Protein AF-A0A2G9UZM4-F1 (afdb_monomer_lite)

pLDDT: mean 72.11, std 15.71, range [46.78, 96.19]

Structure (mmCIF, N/CA/C/O backbone):
data_AF-A0A2G9UZM4-F1
#
_entry.id   AF-A0A2G9UZM4-F1
#
loop_
_atom_site.group_PDB
_atom_site.id
_atom_site.type_symbol
_atom_site.label_atom_id
_atom_site.label_alt_id
_atom_site.label_comp_id
_atom_site.label_asym_id
_atom_site.label_entity_id
_atom_site.label_seq_id
_atom_site.pdbx_PDB_ins_code
_atom_site.Cartn_x
_atom_site.Cartn_y
_atom_site.Cartn_z
_atom_site.occupancy
_atom_site.B_iso_or_equiv
_atom_site.auth_seq_id
_atom_site.auth_comp_id
_atom_site.auth_asym_id
_atom_site.auth_atom_id
_atom_site.pdbx_PDB_model_num
ATOM 1 N N . MET A 1 1 ? -5.717 -32.742 33.418 1.00 57.88 1 MET A N 1
ATOM 2 C CA . MET A 1 1 ? -6.929 -32.421 32.630 1.00 57.88 1 MET A CA 1
ATOM 3 C C . MET A 1 1 ? -7.625 -31.149 33.112 1.00 57.88 1 MET A C 1
ATOM 5 O O . MET A 1 1 ? -8.186 -30.464 32.269 1.00 57.88 1 MET A O 1
ATOM 9 N N . GLU A 1 2 ? -7.544 -30.773 34.396 1.00 60.88 2 GLU A N 1
ATOM 10 C CA . GLU A 1 2 ? -8.162 -29.527 34.894 1.00 60.88 2 GLU A CA 1
ATOM 11 C C . GLU A 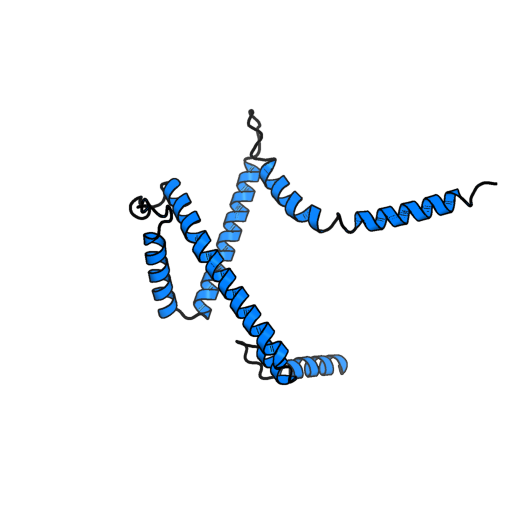1 2 ? -7.525 -28.246 34.324 1.00 60.88 2 GLU A C 1
ATOM 13 O O . GLU A 1 2 ? -8.245 -27.397 33.813 1.00 60.88 2 GLU A O 1
ATOM 18 N N . LEU A 1 3 ? -6.189 -28.151 34.249 1.00 63.91 3 LEU A N 1
ATOM 19 C CA . LEU A 1 3 ? -5.519 -26.948 33.715 1.00 63.91 3 LEU A CA 1
ATOM 20 C C . LEU A 1 3 ? -5.847 -26.657 32.238 1.00 63.91 3 LEU A C 1
ATOM 22 O O . LEU A 1 3 ? -5.938 -25.504 31.831 1.00 63.91 3 LEU A O 1
ATOM 26 N N . THR A 1 4 ? -6.027 -27.700 31.421 1.00 71.62 4 THR A N 1
ATOM 27 C CA . THR A 1 4 ? -6.422 -27.565 30.008 1.00 71.62 4 THR A CA 1
ATOM 28 C C . THR A 1 4 ? -7.884 -27.149 29.852 1.00 71.62 4 THR A C 1
ATOM 30 O O . THR A 1 4 ? -8.211 -26.464 28.887 1.00 71.62 4 THR A O 1
ATOM 33 N N . MET A 1 5 ? -8.756 -27.530 30.793 1.00 73.12 5 MET A N 1
ATOM 34 C CA . MET A 1 5 ? -10.158 -27.104 30.803 1.00 73.12 5 MET A CA 1
ATOM 35 C C . MET A 1 5 ? -10.300 -25.657 31.292 1.00 73.12 5 MET A C 1
ATOM 37 O O . MET A 1 5 ? -11.063 -24.914 30.684 1.00 73.12 5 MET A O 1
ATOM 41 N N . ASP A 1 6 ? -9.517 -25.223 32.287 1.00 77.75 6 ASP A N 1
ATOM 42 C CA . ASP A 1 6 ? -9.490 -23.825 32.755 1.00 77.75 6 ASP A CA 1
ATOM 43 C C . ASP A 1 6 ? -8.988 -22.862 31.675 1.00 77.75 6 ASP A C 1
ATOM 45 O O . ASP A 1 6 ? -9.601 -21.830 31.408 1.00 77.75 6 ASP A O 1
ATOM 49 N N . LEU A 1 7 ? -7.902 -23.221 30.983 1.00 76.69 7 LEU A N 1
ATOM 50 C CA . LEU A 1 7 ? -7.373 -22.413 29.881 1.00 76.69 7 LEU A CA 1
ATOM 51 C C . LEU A 1 7 ? -8.368 -22.347 28.713 1.00 76.69 7 LEU A C 1
ATOM 53 O O . LEU A 1 7 ? -8.548 -21.284 28.120 1.00 76.69 7 LEU A O 1
ATOM 57 N N . ALA A 1 8 ? -9.071 -23.448 28.421 1.00 74.88 8 ALA A N 1
ATOM 58 C CA . ALA A 1 8 ? -10.145 -23.466 27.432 1.00 74.88 8 ALA A CA 1
ATOM 59 C C . ALA A 1 8 ? -11.348 -22.608 27.860 1.00 74.88 8 ALA A C 1
ATOM 61 O O . ALA A 1 8 ? -11.903 -21.907 27.018 1.00 74.88 8 ALA A O 1
ATOM 62 N N . LEU A 1 9 ? -11.719 -22.596 29.145 1.00 71.81 9 LEU A N 1
ATOM 63 C CA . LEU A 1 9 ? -12.789 -21.757 29.699 1.00 71.81 9 LEU A CA 1
ATOM 64 C C . LEU A 1 9 ? -12.427 -20.270 29.683 1.00 71.81 9 LEU A C 1
ATOM 66 O O . LEU A 1 9 ? -13.272 -19.451 29.339 1.00 71.81 9 LEU A O 1
ATOM 70 N N . ILE A 1 10 ? -11.174 -19.911 29.973 1.00 73.38 10 ILE A N 1
ATOM 71 C CA . ILE A 1 10 ? -10.676 -18.530 29.877 1.00 73.38 10 ILE A CA 1
ATOM 72 C C . ILE A 1 10 ? -10.647 -18.073 28.414 1.00 73.38 10 ILE A C 1
ATOM 74 O O . ILE A 1 10 ? -11.134 -16.987 28.102 1.00 73.38 10 ILE A O 1
ATOM 78 N N . ILE A 1 11 ? -10.147 -18.910 27.498 1.00 69.06 11 ILE A N 1
ATOM 79 C CA . ILE A 1 11 ? -10.155 -18.620 26.055 1.00 69.06 11 ILE A CA 1
ATOM 80 C C . ILE A 1 11 ? -11.593 -18.490 25.540 1.00 69.06 11 ILE A C 1
ATOM 82 O O . ILE A 1 11 ? -11.876 -17.595 24.744 1.00 69.06 11 ILE A O 1
ATOM 86 N N . GLN A 1 12 ? -12.516 -19.334 26.008 1.00 66.31 12 GLN A N 1
ATOM 87 C CA . GLN A 1 12 ? -13.917 -19.266 25.606 1.00 66.31 12 GLN A CA 1
ATOM 88 C C . GLN A 1 12 ? -14.658 -18.089 26.249 1.00 66.31 12 GLN A C 1
ATOM 90 O O . GLN A 1 12 ? -15.506 -17.491 25.600 1.00 66.31 12 GLN A O 1
ATOM 95 N N . SER A 1 13 ? -14.299 -17.700 27.473 1.00 63.41 13 SER A N 1
ATOM 96 C CA . SER A 1 13 ? -14.817 -16.510 28.157 1.00 63.41 13 SER A CA 1
ATOM 97 C C . SER A 1 13 ? -14.380 -15.225 27.445 1.00 63.41 13 SER A C 1
ATOM 99 O O . SER A 1 13 ? -15.207 -14.356 27.184 1.00 63.41 13 SER A O 1
ATOM 101 N N . MET A 1 14 ? -13.119 -15.152 26.999 1.00 61.19 14 MET A N 1
ATOM 102 C CA . MET A 1 14 ? -12.617 -14.063 26.148 1.00 61.19 14 MET A CA 1
ATOM 103 C C . MET A 1 14 ? -13.281 -14.051 24.762 1.00 61.19 14 MET A C 1
ATOM 105 O O . MET A 1 14 ? -13.536 -12.983 24.213 1.00 61.19 14 MET A O 1
ATOM 109 N N . ARG A 1 15 ? -13.604 -15.228 24.203 1.00 61.91 15 ARG A N 1
ATOM 110 C CA . ARG A 1 15 ? -14.338 -15.368 22.932 1.00 61.91 15 ARG A CA 1
ATOM 111 C C . ARG A 1 15 ? -15.829 -15.024 23.056 1.00 61.91 15 ARG A C 1
ATOM 113 O O . ARG A 1 15 ? -16.453 -14.678 22.061 1.00 61.91 15 ARG A O 1
ATOM 120 N N . ASN A 1 16 ? -16.403 -15.116 24.256 1.00 48.53 16 ASN A N 1
ATOM 121 C CA . ASN A 1 16 ? -17.823 -14.863 24.519 1.00 48.53 16 ASN A CA 1
ATOM 122 C C . ASN A 1 16 ? -18.145 -13.379 24.771 1.00 48.53 16 ASN A C 1
ATOM 124 O O . ASN A 1 16 ? -19.277 -13.019 25.093 1.00 48.53 16 ASN A O 1
ATOM 128 N N . ILE A 1 17 ? -17.162 -12.492 24.615 1.00 59.19 17 ILE A N 1
ATOM 129 C CA . ILE A 1 17 ? -17.418 -11.059 24.540 1.00 59.19 17 ILE A CA 1
ATOM 130 C C . ILE A 1 17 ? -17.851 -10.795 23.094 1.00 59.19 17 ILE A C 1
ATOM 132 O O . ILE A 1 17 ? -17.065 -10.987 22.168 1.00 59.19 17 ILE A O 1
ATOM 136 N N . LYS A 1 18 ? -19.114 -10.401 22.884 1.00 56.91 18 LYS A N 1
ATOM 137 C CA . LYS A 1 18 ? -19.625 -9.928 21.585 1.00 56.91 18 LYS A CA 1
ATOM 138 C C . LYS A 1 18 ? -18.936 -8.611 21.225 1.00 56.91 18 LYS A C 1
ATOM 140 O O . LYS A 1 18 ? -19.508 -7.539 21.382 1.00 56.91 18 LYS A O 1
ATOM 145 N N . ILE A 1 19 ? -17.681 -8.698 20.818 1.00 61.25 19 ILE A N 1
ATOM 146 C CA . ILE A 1 19 ? -16.900 -7.571 20.342 1.00 61.25 19 ILE A CA 1
ATOM 147 C C . ILE A 1 19 ? -17.172 -7.464 18.848 1.00 61.25 19 ILE A C 1
ATOM 149 O O . ILE A 1 19 ? -16.964 -8.434 18.117 1.00 61.25 19 ILE A O 1
ATOM 153 N N . ASN A 1 20 ? -17.671 -6.313 18.400 1.00 65.25 20 ASN A N 1
ATOM 154 C CA . ASN A 1 20 ? -17.842 -6.067 16.979 1.00 65.25 20 ASN A CA 1
ATOM 155 C C . ASN A 1 20 ? -16.457 -6.144 16.302 1.00 65.25 20 ASN A C 1
ATOM 157 O O . ASN A 1 20 ? -15.562 -5.389 16.703 1.00 65.25 20 ASN A O 1
ATOM 161 N N . PRO A 1 21 ? -16.232 -7.045 15.325 1.00 66.31 21 PRO A N 1
ATOM 162 C CA . PRO A 1 21 ? -14.924 -7.196 14.685 1.00 66.31 21 PRO A CA 1
ATOM 163 C C . PRO A 1 21 ? -14.442 -5.901 14.021 1.00 66.31 21 PRO A C 1
ATOM 165 O O . PRO A 1 21 ? -13.239 -5.645 14.000 1.00 66.31 21 PRO A O 1
ATOM 168 N N . ASP A 1 22 ? -15.366 -5.047 13.576 1.00 67.12 22 ASP A N 1
ATOM 169 C CA . ASP A 1 22 ? -15.048 -3.789 12.895 1.00 67.12 22 ASP A CA 1
ATOM 170 C C . ASP A 1 22 ? -14.512 -2.705 13.846 1.00 67.12 22 ASP A C 1
ATOM 172 O O . ASP A 1 22 ? -13.789 -1.800 13.430 1.00 67.12 22 ASP A O 1
ATOM 176 N N . ALA A 1 23 ? -14.835 -2.790 15.141 1.00 70.12 23 ALA A N 1
ATOM 177 C CA . ALA A 1 23 ? -14.487 -1.783 16.145 1.00 70.12 23 ALA A CA 1
ATOM 178 C C . ALA A 1 23 ? -13.961 -2.408 17.444 1.00 70.12 23 ALA A C 1
ATOM 180 O O . ALA A 1 23 ? -14.205 -1.902 18.541 1.00 70.12 23 ALA A O 1
ATOM 181 N N . ALA A 1 24 ? -13.195 -3.496 17.324 1.00 70.19 24 ALA A N 1
ATOM 182 C CA . ALA A 1 24 ? -12.895 -4.359 18.459 1.00 70.19 24 ALA A CA 1
ATOM 183 C C . ALA A 1 24 ? -12.183 -3.662 19.626 1.00 70.19 24 ALA A C 1
ATOM 185 O O . ALA A 1 24 ? -12.464 -3.939 20.791 1.00 70.19 24 ALA A O 1
ATOM 186 N N . PHE A 1 25 ? -11.296 -2.712 19.326 1.00 71.44 25 PHE A N 1
ATOM 187 C CA . PHE A 1 25 ? -10.618 -1.922 20.351 1.00 71.44 25 PHE A CA 1
ATOM 188 C C . PHE A 1 25 ? -11.551 -0.901 21.006 1.00 71.44 25 PHE A C 1
ATOM 190 O O . PHE A 1 25 ? -11.553 -0.779 22.227 1.00 71.44 25 PHE A O 1
ATOM 197 N N . ALA A 1 26 ? -12.363 -0.189 20.223 1.00 73.31 26 ALA A N 1
ATOM 198 C CA . ALA A 1 26 ? -13.273 0.826 20.749 1.00 73.31 26 ALA A CA 1
ATOM 199 C C . ALA A 1 26 ? -14.346 0.205 21.660 1.00 73.31 26 ALA A C 1
ATOM 201 O O . ALA A 1 26 ? -14.577 0.722 22.753 1.00 73.31 26 ALA A O 1
ATOM 202 N N . ASP A 1 27 ? -14.921 -0.930 21.255 1.00 72.31 27 ASP A N 1
ATOM 203 C CA . ASP A 1 27 ? -15.933 -1.660 22.028 1.00 72.31 27 ASP A CA 1
ATOM 204 C C . ASP A 1 27 ? -15.343 -2.329 23.278 1.00 72.31 27 ASP A C 1
ATOM 206 O O . ASP A 1 27 ? -15.968 -2.330 24.340 1.00 72.31 27 ASP A O 1
ATOM 210 N N . ALA A 1 28 ? -14.106 -2.837 23.204 1.00 71.81 28 ALA A N 1
ATOM 211 C CA . ALA A 1 28 ? -13.420 -3.411 24.363 1.00 71.81 28 ALA A CA 1
ATOM 212 C C . ALA A 1 28 ? -13.137 -2.375 25.467 1.00 71.81 28 ALA A C 1
ATOM 214 O O . ALA A 1 28 ? -13.175 -2.709 26.654 1.00 71.81 28 ALA A O 1
ATOM 215 N N . PHE A 1 29 ? -12.863 -1.117 25.101 1.00 69.69 29 PHE A N 1
ATOM 216 C CA . PHE A 1 29 ? -12.681 -0.029 26.070 1.00 69.69 29 PHE A CA 1
ATOM 217 C C . PHE A 1 29 ? -14.010 0.549 26.574 1.00 69.69 29 PHE A C 1
ATOM 219 O O . PHE A 1 29 ? -14.076 0.991 27.725 1.00 69.69 29 PHE A O 1
ATOM 226 N N . ASP A 1 30 ? -15.072 0.481 25.768 1.00 70.06 30 ASP A N 1
ATOM 227 C CA . ASP A 1 30 ? -16.432 0.847 26.181 1.00 70.06 30 ASP A CA 1
ATOM 228 C C . ASP A 1 30 ? -16.969 -0.118 27.249 1.00 70.06 30 ASP A C 1
ATOM 230 O O . ASP A 1 30 ? -17.503 0.310 28.271 1.00 70.06 30 ASP A O 1
ATOM 234 N N . ALA A 1 31 ? -16.697 -1.421 27.101 1.00 66.75 31 ALA A N 1
ATOM 235 C CA . ALA A 1 31 ? -17.056 -2.448 28.084 1.00 66.75 31 ALA A CA 1
ATOM 236 C C . ALA A 1 31 ? -16.405 -2.244 29.470 1.00 66.75 31 ALA A C 1
ATOM 238 O O . ALA A 1 31 ? -16.889 -2.781 30.467 1.00 66.75 31 ALA A O 1
ATOM 239 N N . LYS A 1 32 ? -15.320 -1.461 29.555 1.00 68.50 32 LYS A N 1
ATOM 240 C CA . LYS A 1 32 ? -14.662 -1.070 30.814 1.00 68.50 32 LYS A CA 1
ATOM 241 C C . LYS A 1 32 ? -15.017 0.345 31.295 1.00 68.50 32 LYS A C 1
ATOM 243 O O . LYS A 1 32 ? -14.432 0.803 32.273 1.00 68.50 32 LYS A O 1
ATOM 248 N N . GLY A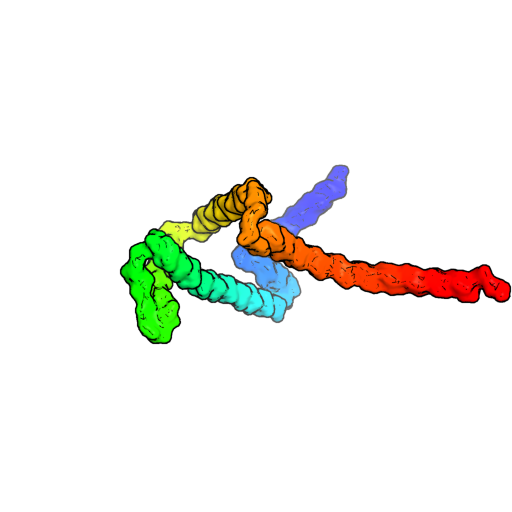 1 33 ? -15.948 1.040 30.633 1.00 69.25 33 GLY A N 1
ATOM 249 C CA . GLY A 1 33 ? -16.404 2.383 31.015 1.00 69.25 33 GLY A CA 1
ATOM 250 C C . GLY A 1 33 ? -15.399 3.508 30.737 1.00 69.25 33 GLY A C 1
ATOM 251 O O . GLY A 1 33 ? -15.539 4.608 31.269 1.00 69.25 33 GLY A O 1
ATOM 252 N N . ALA A 1 34 ? -14.372 3.265 29.915 1.00 73.44 34 ALA A N 1
ATOM 253 C CA . ALA A 1 34 ? -13.318 4.234 29.617 1.00 73.44 34 ALA A CA 1
ATOM 254 C C . ALA A 1 34 ? -13.636 5.045 28.346 1.00 73.44 34 ALA A C 1
ATOM 256 O O . ALA A 1 34 ? -12.953 4.938 27.325 1.00 73.44 34 ALA A O 1
ATOM 257 N N . THR A 1 35 ? -14.662 5.899 28.406 1.00 74.81 35 THR A N 1
ATOM 258 C CA . THR A 1 35 ? -15.144 6.684 27.251 1.00 74.81 35 THR A CA 1
ATOM 259 C C . THR A 1 35 ? -14.069 7.611 26.664 1.00 74.81 35 THR A C 1
ATOM 261 O O . THR A 1 35 ? -13.997 7.792 25.451 1.00 74.81 35 THR A O 1
ATOM 264 N N . VAL A 1 36 ? -13.177 8.158 27.499 1.00 82.88 36 VAL A N 1
ATOM 265 C CA . VAL A 1 36 ? -12.062 9.017 27.046 1.00 82.88 36 VAL A CA 1
ATOM 266 C C . VAL A 1 36 ? -11.069 8.237 26.178 1.00 82.88 36 VAL A C 1
ATOM 268 O O . VAL A 1 36 ? -10.623 8.736 25.146 1.00 82.88 36 VAL A O 1
ATOM 271 N N . ALA A 1 37 ? -10.756 6.994 26.556 1.00 80.31 37 ALA A N 1
ATOM 272 C CA . ALA A 1 37 ? -9.839 6.145 25.799 1.00 80.31 37 ALA A CA 1
ATOM 273 C C . ALA A 1 37 ? -10.420 5.781 24.424 1.00 80.31 37 ALA A C 1
ATOM 275 O O . ALA A 1 37 ? -9.696 5.824 23.430 1.00 80.31 37 ALA A O 1
ATOM 276 N N . LYS A 1 38 ? -11.733 5.516 24.352 1.00 81.44 38 LYS A N 1
ATOM 277 C CA . LYS A 1 38 ? -12.452 5.278 23.092 1.00 81.44 38 LYS A CA 1
ATOM 278 C C . LYS A 1 38 ? -12.239 6.427 22.102 1.00 81.44 38 LYS A C 1
ATOM 280 O O . LYS A 1 38 ? -11.765 6.175 20.999 1.00 81.44 38 LYS A O 1
ATOM 285 N N . TYR A 1 39 ? -12.494 7.674 22.513 1.00 84.88 39 TYR A N 1
ATOM 286 C CA . TYR A 1 39 ? -12.334 8.847 21.641 1.00 84.88 39 TYR A CA 1
ATOM 287 C C . TYR A 1 39 ? -10.899 9.030 21.135 1.00 84.88 39 TYR A C 1
ATOM 289 O O . TYR A 1 39 ? -10.692 9.276 19.946 1.00 84.88 39 TYR A O 1
ATOM 297 N N . ILE A 1 40 ? -9.902 8.880 22.012 1.00 89.19 40 ILE A N 1
ATOM 298 C CA . ILE A 1 40 ? -8.489 9.027 21.635 1.00 89.19 40 ILE A CA 1
ATOM 299 C C . ILE A 1 40 ? -8.098 7.977 20.584 1.00 89.19 40 ILE A C 1
ATOM 301 O O . ILE A 1 40 ? -7.459 8.308 19.586 1.00 89.19 40 ILE A O 1
ATOM 305 N N . ILE A 1 41 ? -8.516 6.722 20.773 1.00 88.12 41 ILE A N 1
ATOM 306 C CA . ILE A 1 41 ? -8.181 5.615 19.870 1.00 88.12 41 ILE A CA 1
ATOM 307 C C . ILE A 1 41 ? -8.903 5.761 18.529 1.00 88.12 41 ILE A C 1
ATOM 309 O O . ILE A 1 41 ? -8.276 5.572 17.490 1.00 88.12 41 ILE A O 1
ATOM 313 N N . THR A 1 42 ? -10.184 6.143 18.520 1.00 87.62 42 THR A N 1
ATOM 314 C CA . THR A 1 42 ? -10.930 6.343 17.268 1.00 87.62 42 THR A CA 1
ATOM 315 C C . THR A 1 42 ? -10.369 7.500 16.446 1.00 87.62 42 THR A C 1
ATOM 317 O O . THR A 1 42 ? -10.218 7.371 15.233 1.00 87.62 42 THR A O 1
ATOM 320 N N . VAL A 1 43 ? -9.996 8.614 17.091 1.00 91.31 43 VAL A N 1
ATOM 321 C CA . VAL A 1 43 ? -9.374 9.758 16.403 1.00 91.31 43 VAL A CA 1
ATOM 322 C C . VAL A 1 43 ? -7.983 9.384 15.887 1.00 91.31 43 VAL A C 1
ATOM 324 O O . VAL A 1 43 ? -7.645 9.710 14.750 1.00 91.31 43 VAL A O 1
ATOM 327 N N . GLY A 1 44 ? -7.198 8.646 16.678 1.00 91.62 44 GLY A N 1
ATOM 328 C CA . GLY A 1 44 ? -5.890 8.141 16.259 1.00 91.62 44 GLY A CA 1
ATOM 329 C C . GLY A 1 44 ? -5.975 7.176 15.074 1.00 91.62 44 GLY A C 1
ATOM 330 O O . GLY A 1 44 ? -5.200 7.298 14.126 1.00 91.62 44 GLY A O 1
ATOM 331 N N . ALA A 1 45 ? -6.947 6.261 15.086 1.00 91.38 45 ALA A N 1
ATOM 332 C CA . ALA A 1 45 ? -7.196 5.330 13.990 1.00 91.38 45 ALA A CA 1
ATOM 333 C C . ALA A 1 45 ? -7.590 6.067 12.702 1.00 91.38 45 ALA A C 1
ATOM 335 O O . ALA A 1 45 ? -7.002 5.813 11.651 1.00 91.38 45 ALA A O 1
ATOM 336 N N . LEU A 1 46 ? -8.514 7.033 12.787 1.00 92.88 46 LEU A N 1
ATOM 337 C CA . LEU A 1 46 ? -8.936 7.838 11.639 1.00 92.88 46 LEU A CA 1
ATOM 338 C C . LEU A 1 46 ? -7.769 8.649 11.052 1.00 92.88 46 LEU A C 1
ATOM 340 O O . LEU A 1 46 ? -7.567 8.649 9.838 1.00 92.88 46 LEU A O 1
ATOM 344 N N . ALA A 1 47 ? -6.963 9.290 11.905 1.00 94.75 47 ALA A N 1
ATOM 345 C CA . ALA A 1 47 ? -5.782 10.038 11.476 1.00 94.75 47 ALA A CA 1
ATOM 346 C C . ALA A 1 47 ? -4.731 9.131 10.808 1.00 94.75 47 ALA A C 1
ATOM 348 O O . ALA A 1 47 ? -4.156 9.497 9.782 1.00 94.75 47 ALA A O 1
ATOM 349 N N . GLY A 1 48 ? -4.510 7.927 11.348 1.00 94.88 48 GLY A N 1
ATOM 350 C CA . GLY A 1 48 ? -3.605 6.934 10.766 1.00 94.88 48 GLY A CA 1
ATOM 351 C C . GLY A 1 48 ? -4.068 6.438 9.392 1.00 94.88 48 GLY A C 1
ATOM 352 O O . GLY A 1 48 ? -3.273 6.400 8.450 1.00 94.88 48 GLY A O 1
ATOM 353 N N . MET A 1 49 ? -5.360 6.125 9.250 1.00 93.75 49 MET A N 1
ATOM 354 C CA . MET A 1 49 ? -5.961 5.729 7.971 1.00 93.75 49 MET A CA 1
ATOM 355 C C . MET A 1 49 ? -5.856 6.845 6.927 1.00 93.75 49 MET A C 1
ATOM 357 O O . MET A 1 49 ? -5.461 6.590 5.788 1.00 93.75 49 MET A O 1
ATOM 361 N N . PHE A 1 50 ? -6.138 8.089 7.321 1.00 95.25 50 PHE A N 1
ATOM 362 C CA . PHE A 1 50 ? -6.025 9.247 6.438 1.00 95.25 50 PHE A CA 1
ATOM 363 C C . PHE A 1 50 ? -4.589 9.458 5.942 1.00 95.25 50 PHE A C 1
ATOM 365 O O . PHE A 1 50 ? -4.366 9.660 4.748 1.00 95.25 50 PHE A O 1
ATOM 372 N N . ASN A 1 51 ? -3.598 9.336 6.830 1.00 95.12 51 ASN A N 1
ATOM 373 C CA . ASN A 1 51 ? -2.189 9.423 6.451 1.00 95.12 51 ASN A CA 1
ATOM 374 C C . ASN A 1 51 ? -1.784 8.332 5.442 1.00 95.12 51 ASN A C 1
ATOM 376 O O . ASN A 1 51 ? -1.080 8.616 4.473 1.00 95.12 51 ASN A O 1
ATOM 380 N N . ASN A 1 52 ? -2.254 7.094 5.629 1.00 93.38 52 ASN A N 1
ATOM 381 C CA . ASN A 1 52 ? -1.989 6.007 4.684 1.00 93.38 52 ASN A CA 1
ATOM 382 C C . ASN A 1 52 ? -2.598 6.285 3.297 1.00 93.38 52 ASN A C 1
ATOM 384 O O . ASN A 1 52 ? -1.940 6.081 2.277 1.00 93.38 52 ASN A O 1
ATOM 388 N N . LEU A 1 53 ? -3.824 6.817 3.258 1.00 91.75 53 LEU A N 1
ATOM 389 C CA . LEU A 1 53 ? -4.489 7.196 2.011 1.00 91.75 53 LEU A CA 1
ATOM 390 C C . LEU A 1 53 ? -3.721 8.300 1.267 1.00 91.75 53 LEU A C 1
ATOM 392 O O . LEU A 1 53 ? -3.468 8.175 0.067 1.00 91.75 53 LEU A O 1
ATOM 396 N N . LEU A 1 54 ? -3.296 9.351 1.979 1.00 90.56 54 LEU A N 1
ATOM 397 C CA . LEU A 1 54 ? -2.486 10.427 1.401 1.00 90.56 54 LEU A CA 1
ATOM 398 C C . LEU A 1 54 ? -1.161 9.905 0.835 1.00 90.56 54 LEU A C 1
ATOM 400 O O . LEU A 1 54 ? -0.779 10.282 -0.272 1.00 90.56 54 LEU A O 1
ATOM 404 N N . SER A 1 55 ? -0.483 9.012 1.561 1.00 89.88 55 SER A N 1
ATOM 405 C CA . SER A 1 55 ? 0.762 8.386 1.104 1.00 89.88 55 SER A CA 1
ATOM 406 C C . SER A 1 55 ? 0.589 7.704 -0.261 1.00 89.88 55 SER A C 1
ATOM 408 O O . SER A 1 55 ? 1.380 7.941 -1.177 1.00 89.88 55 SER A O 1
ATOM 410 N N . GLY A 1 56 ? -0.496 6.940 -0.440 1.00 86.88 56 GLY A N 1
ATOM 411 C CA . GLY A 1 56 ? -0.815 6.286 -1.712 1.00 86.88 56 GLY A CA 1
ATOM 412 C C . GLY A 1 56 ? -1.078 7.279 -2.848 1.00 86.88 56 GLY A C 1
ATOM 413 O O . GLY A 1 56 ? -0.501 7.155 -3.930 1.00 86.88 56 GLY A O 1
ATOM 414 N N . ILE A 1 57 ? -1.879 8.317 -2.589 1.00 85.00 57 ILE A N 1
ATOM 415 C CA . ILE A 1 57 ? -2.228 9.341 -3.587 1.00 85.00 57 ILE A CA 1
ATOM 416 C C . ILE A 1 57 ? -0.996 10.140 -4.045 1.00 85.00 57 ILE A C 1
ATOM 418 O O . ILE A 1 57 ? -0.931 10.539 -5.204 1.00 85.00 57 ILE A O 1
ATOM 422 N N . PHE A 1 58 ? 0.010 10.345 -3.188 1.00 83.56 58 PHE A N 1
ATOM 423 C CA . PHE A 1 58 ? 1.256 11.024 -3.574 1.00 83.56 58 PHE A CA 1
ATOM 424 C C . PHE A 1 58 ? 2.307 10.109 -4.217 1.00 83.56 58 PHE A C 1
ATOM 426 O O . PHE A 1 58 ? 3.204 10.612 -4.905 1.00 83.56 58 PHE A O 1
ATOM 433 N N . ALA A 1 59 ? 2.255 8.799 -3.973 1.00 85.19 59 ALA A N 1
ATOM 434 C CA . ALA A 1 59 ? 3.169 7.832 -4.580 1.00 85.19 59 ALA A CA 1
ATOM 435 C C . ALA A 1 59 ? 2.762 7.503 -6.026 1.00 85.19 59 ALA A C 1
ATOM 437 O O . ALA A 1 59 ? 3.616 7.494 -6.913 1.00 85.19 59 ALA A O 1
ATOM 438 N N . LEU A 1 60 ? 1.459 7.328 -6.281 1.00 82.56 60 LEU A N 1
ATOM 439 C CA . LEU A 1 60 ? 0.921 6.936 -7.590 1.00 82.56 60 LEU A CA 1
ATOM 440 C C . LEU A 1 60 ? 1.377 7.848 -8.754 1.00 82.56 60 LEU A C 1
ATOM 442 O O . LEU A 1 60 ? 1.908 7.318 -9.729 1.00 82.56 60 LEU A O 1
ATOM 446 N N . PRO A 1 61 ? 1.284 9.194 -8.683 1.00 79.75 61 PRO A N 1
ATOM 447 C CA . PRO A 1 61 ? 1.709 10.072 -9.775 1.00 79.75 61 PRO A CA 1
ATOM 448 C C . PRO A 1 61 ? 3.214 10.020 -10.038 1.00 79.75 61 PRO A C 1
ATOM 450 O O . PRO A 1 61 ? 3.635 10.184 -11.179 1.00 79.75 61 PRO A O 1
ATOM 453 N N . ARG A 1 62 ? 4.026 9.789 -8.994 1.00 79.56 62 ARG A N 1
ATOM 454 C CA . ARG A 1 62 ? 5.484 9.663 -9.124 1.00 79.56 62 ARG A CA 1
ATOM 455 C C . ARG A 1 62 ? 5.858 8.376 -9.853 1.00 79.56 62 ARG A C 1
ATOM 457 O O . ARG A 1 62 ? 6.688 8.421 -10.754 1.00 79.56 62 ARG A O 1
ATOM 464 N N . CYS A 1 63 ? 5.214 7.263 -9.503 1.00 80.06 63 CYS A N 1
ATOM 465 C CA . CYS A 1 63 ? 5.409 5.984 -10.185 1.00 80.06 63 CYS A CA 1
ATOM 466 C C . CYS A 1 63 ? 4.970 6.053 -11.653 1.00 80.06 63 CYS A C 1
ATOM 468 O O . CYS A 1 63 ? 5.721 5.649 -12.531 1.00 80.06 63 CYS A O 1
ATOM 470 N N . VAL A 1 64 ? 3.790 6.621 -11.926 1.00 78.81 64 VAL A N 1
ATOM 471 C CA . VAL A 1 64 ? 3.270 6.766 -13.297 1.00 78.81 64 VAL A CA 1
ATOM 472 C C . VAL A 1 64 ? 4.163 7.676 -14.141 1.00 78.81 64 VAL A C 1
ATOM 474 O O . VAL A 1 64 ? 4.385 7.386 -15.311 1.00 78.81 64 VAL A O 1
ATOM 477 N N . TYR A 1 65 ? 4.703 8.751 -13.559 1.00 74.62 65 TYR A N 1
ATOM 478 C CA . TYR A 1 65 ? 5.648 9.626 -14.252 1.00 74.62 65 TYR A CA 1
ATOM 479 C C . TYR A 1 65 ? 6.946 8.895 -14.621 1.00 74.62 65 TYR A C 1
ATOM 481 O O . TYR A 1 65 ? 7.367 8.988 -15.766 1.00 74.62 65 TYR A O 1
ATOM 489 N N . ALA A 1 66 ? 7.536 8.127 -13.697 1.00 76.19 66 ALA A N 1
ATOM 490 C CA . ALA A 1 66 ? 8.731 7.329 -13.987 1.00 76.19 66 ALA A CA 1
ATOM 491 C C . ALA A 1 66 ? 8.471 6.279 -15.085 1.00 76.19 66 ALA A C 1
ATOM 493 O O . ALA A 1 66 ? 9.239 6.179 -16.029 1.00 76.19 66 ALA A O 1
ATOM 494 N N . MET A 1 67 ? 7.327 5.585 -15.038 1.00 75.06 67 MET A N 1
ATOM 495 C CA . MET A 1 67 ? 6.932 4.621 -16.078 1.00 75.06 67 MET A CA 1
ATOM 496 C C . MET A 1 67 ? 6.675 5.269 -17.449 1.00 75.06 67 MET A C 1
ATOM 498 O O . MET A 1 67 ? 6.847 4.625 -18.485 1.00 75.06 67 MET A O 1
ATOM 502 N N . ALA A 1 68 ? 6.220 6.524 -17.469 1.00 73.38 68 ALA A N 1
ATOM 503 C CA . ALA A 1 68 ? 6.061 7.290 -18.700 1.00 73.38 68 ALA A CA 1
ATOM 504 C C . ALA A 1 68 ? 7.408 7.788 -19.253 1.00 73.38 68 ALA A C 1
ATOM 506 O O . ALA A 1 68 ? 7.571 7.823 -20.470 1.00 73.38 68 ALA A O 1
ATOM 507 N N . ASP A 1 69 ? 8.358 8.138 -18.380 1.00 72.00 69 ASP A N 1
ATOM 508 C CA . ASP A 1 69 ? 9.738 8.505 -18.737 1.00 72.00 69 ASP A CA 1
ATOM 509 C C . ASP A 1 69 ? 10.506 7.307 -19.322 1.00 72.00 69 ASP A C 1
ATOM 511 O O . ASP A 1 69 ? 11.186 7.443 -20.335 1.00 72.00 69 ASP A O 1
ATOM 515 N N . ASP A 1 70 ? 10.264 6.104 -18.786 1.00 76.81 70 ASP A N 1
ATOM 516 C CA . ASP A 1 70 ? 10.749 4.828 -19.335 1.00 76.81 70 ASP A CA 1
ATOM 517 C C . ASP A 1 70 ? 10.108 4.468 -20.701 1.00 76.81 70 ASP A C 1
ATOM 519 O O . ASP A 1 70 ? 10.459 3.462 -21.318 1.00 76.81 70 ASP A O 1
ATOM 523 N N . GLY A 1 71 ? 9.146 5.265 -21.191 1.00 69.12 71 GLY A N 1
ATOM 524 C CA . GLY A 1 71 ? 8.471 5.074 -22.480 1.00 69.12 71 GLY A CA 1
ATOM 525 C C . GLY A 1 71 ? 7.442 3.935 -22.511 1.00 69.12 71 GLY A C 1
ATOM 526 O O . GLY A 1 71 ? 6.942 3.592 -23.583 1.00 69.12 71 GLY A O 1
ATOM 527 N N . LEU A 1 72 ? 7.105 3.351 -21.354 1.00 65.44 72 LEU A N 1
ATOM 528 C CA . LEU A 1 72 ? 6.240 2.169 -21.230 1.00 65.44 72 LEU A CA 1
ATOM 529 C C . LEU A 1 72 ? 4.733 2.498 -21.297 1.00 65.44 72 LEU A C 1
ATOM 531 O O . LEU A 1 72 ? 3.909 1.616 -21.538 1.00 65.44 72 LEU A O 1
ATOM 535 N N . LEU A 1 73 ? 4.360 3.765 -21.086 1.00 65.94 73 LEU A N 1
ATOM 536 C CA . LEU A 1 73 ? 2.981 4.265 -21.144 1.00 65.94 73 LEU A CA 1
ATOM 537 C C . LEU A 1 73 ? 2.815 5.343 -22.228 1.00 65.94 73 LEU A C 1
ATOM 539 O O . LEU A 1 73 ? 3.702 6.165 -22.442 1.00 65.94 73 LEU A O 1
ATOM 543 N N . PHE A 1 74 ? 1.645 5.376 -22.888 1.00 57.03 74 PHE A N 1
ATOM 544 C CA . PHE A 1 74 ? 1.316 6.382 -23.909 1.00 57.03 74 PHE A CA 1
ATOM 545 C C . PHE A 1 74 ? 1.505 7.807 -23.360 1.00 57.03 74 PHE A C 1
ATOM 547 O O . PHE A 1 74 ? 0.829 8.216 -22.413 1.00 57.03 74 PHE A O 1
ATOM 554 N N . THR A 1 75 ? 2.354 8.598 -24.026 1.00 56.94 75 THR A N 1
ATOM 555 C CA . THR A 1 75 ? 2.704 9.994 -23.687 1.00 56.94 75 THR A CA 1
ATOM 556 C C . THR A 1 75 ? 1.481 10.912 -23.530 1.00 56.94 75 THR A C 1
ATOM 558 O O . THR A 1 75 ? 1.555 11.958 -22.891 1.00 56.94 75 THR A O 1
ATOM 561 N N . PHE A 1 76 ? 0.321 10.508 -24.056 1.00 54.62 76 PHE A N 1
ATOM 562 C CA . PHE A 1 76 ? -0.948 11.226 -23.930 1.00 54.62 76 PHE A CA 1
ATOM 563 C C . PHE A 1 76 ? -1.492 11.274 -22.487 1.00 54.62 76 PHE A C 1
ATOM 565 O O . PHE A 1 76 ? -2.104 12.268 -22.100 1.00 54.62 76 PHE A O 1
ATOM 572 N N . LEU A 1 77 ? -1.221 10.255 -21.658 1.00 53.34 77 LEU A N 1
ATOM 573 C CA . LEU A 1 77 ? -1.529 10.275 -20.215 1.00 53.34 77 LEU A CA 1
ATOM 574 C C . LEU A 1 77 ? -0.474 11.051 -19.407 1.00 53.34 77 LEU A C 1
ATOM 576 O O . LEU A 1 77 ? -0.758 11.516 -18.303 1.00 53.34 77 LEU A O 1
ATOM 580 N N . ALA A 1 78 ? 0.713 11.245 -19.987 1.00 51.97 78 ALA A N 1
ATOM 581 C CA . ALA A 1 78 ? 1.779 12.114 -19.496 1.00 51.97 78 ALA A CA 1
ATOM 582 C C . ALA A 1 78 ? 1.660 13.553 -20.034 1.00 51.97 78 ALA A C 1
ATOM 584 O O . ALA A 1 78 ? 2.636 14.303 -20.025 1.00 51.97 78 ALA A O 1
ATOM 585 N N . SER A 1 79 ? 0.474 13.968 -20.502 1.00 50.59 79 SER A N 1
ATOM 586 C CA . SER A 1 79 ? 0.202 15.371 -20.821 1.00 50.59 79 SER A CA 1
ATOM 587 C C . SER A 1 79 ? 0.209 16.186 -19.524 1.00 50.59 79 SER A C 1
ATOM 589 O O . SER A 1 79 ? -0.786 16.318 -18.809 1.00 50.59 79 SER A O 1
ATOM 591 N N . ILE A 1 80 ? 1.401 16.658 -19.168 1.00 55.69 80 ILE A N 1
ATOM 592 C CA . ILE A 1 80 ? 1.666 17.437 -17.967 1.00 55.69 80 ILE A CA 1
ATOM 593 C C . ILE A 1 80 ? 1.097 18.836 -18.183 1.00 55.69 80 ILE A C 1
ATOM 595 O O . ILE A 1 80 ? 1.554 19.587 -19.047 1.00 55.69 80 ILE A O 1
ATOM 599 N N . ASN A 1 81 ? 0.123 19.220 -17.357 1.00 51.69 81 ASN A N 1
ATOM 600 C CA . ASN A 1 81 ? -0.285 20.614 -17.280 1.00 51.69 81 ASN A CA 1
ATOM 601 C C . ASN A 1 81 ? 0.905 21.448 -16.763 1.00 51.69 81 ASN A C 1
ATOM 603 O O . ASN A 1 81 ? 1.467 21.165 -15.697 1.00 51.69 81 ASN A O 1
ATOM 607 N N . ARG A 1 82 ? 1.282 22.475 -17.535 1.00 46.78 82 ARG A N 1
ATOM 608 C CA . ARG A 1 82 ? 2.511 23.283 -17.410 1.00 46.78 82 ARG A CA 1
ATOM 609 C C . ARG A 1 82 ? 2.674 23.968 -16.042 1.00 46.78 82 ARG A C 1
ATOM 611 O O . ARG A 1 82 ? 3.772 24.399 -15.710 1.00 46.78 82 ARG A O 1
ATOM 618 N N . PHE A 1 83 ? 1.599 24.047 -15.255 1.00 51.34 83 PHE A N 1
ATOM 619 C CA . PHE A 1 83 ? 1.551 24.725 -13.957 1.00 51.34 83 PHE A CA 1
ATOM 620 C C . PHE A 1 83 ? 1.843 23.828 -12.744 1.00 51.34 83 PHE A C 1
ATOM 622 O O . PHE A 1 83 ? 2.457 24.293 -11.788 1.00 51.34 83 PHE A O 1
ATOM 629 N N . THR A 1 84 ? 1.433 22.554 -12.758 1.00 56.84 84 THR A N 1
ATOM 630 C CA . THR A 1 84 ? 1.472 21.699 -11.550 1.00 56.84 84 THR A CA 1
ATOM 631 C C . THR A 1 84 ? 2.553 20.621 -11.615 1.00 56.84 84 THR A C 1
ATOM 633 O O . THR A 1 84 ? 2.920 20.085 -10.577 1.00 56.84 84 THR A O 1
ATOM 636 N N . LYS A 1 85 ? 3.095 20.295 -12.803 1.00 63.56 85 LYS A N 1
ATOM 637 C CA . LYS A 1 85 ? 4.083 19.208 -13.014 1.00 63.56 85 LYS A CA 1
ATOM 638 C C . LYS A 1 85 ? 3.644 17.814 -12.514 1.00 63.56 85 LYS A C 1
ATOM 640 O O . LYS A 1 85 ? 4.428 16.876 -12.570 1.00 63.56 85 LYS A O 1
ATOM 645 N N . VAL A 1 86 ? 2.397 17.661 -12.062 1.00 65.12 86 VAL A N 1
ATOM 646 C CA . VAL A 1 86 ? 1.796 16.402 -11.603 1.00 65.12 86 VAL A CA 1
ATOM 647 C C . VAL A 1 86 ? 0.723 15.987 -12.617 1.00 65.12 86 VAL A C 1
ATOM 649 O O . VAL A 1 86 ? -0.092 16.837 -12.996 1.00 65.12 86 VAL A O 1
ATOM 652 N N . PRO A 1 87 ? 0.689 14.717 -13.065 1.00 70.56 87 PRO A N 1
ATOM 653 C CA . PRO A 1 87 ? -0.305 14.220 -14.015 1.00 70.56 87 PRO A CA 1
ATOM 654 C C . PRO A 1 87 ? -1.696 14.100 -13.359 1.00 70.56 87 PRO A C 1
ATOM 656 O O . PRO A 1 87 ? -2.143 13.021 -12.979 1.00 70.56 87 PRO A O 1
ATOM 659 N N . LEU A 1 88 ? -2.394 15.232 -13.218 1.00 73.75 88 LEU A N 1
ATOM 660 C CA . LEU A 1 88 ? -3.727 15.334 -12.602 1.00 73.75 88 LEU A CA 1
ATOM 661 C C . LEU A 1 88 ? -4.778 14.498 -13.347 1.00 73.75 88 LEU A C 1
ATOM 663 O O . LEU A 1 88 ? -5.593 13.826 -12.718 1.00 73.75 88 LEU A O 1
ATOM 667 N N . ASN A 1 89 ? -4.704 14.472 -14.681 1.00 74.44 89 ASN A N 1
ATOM 668 C CA . ASN A 1 89 ? -5.591 13.664 -15.520 1.00 74.44 89 ASN A CA 1
ATOM 669 C C . ASN A 1 89 ? -5.443 12.165 -15.223 1.00 74.44 89 ASN A C 1
ATOM 671 O O . ASN A 1 89 ? -6.442 11.455 -15.168 1.00 74.44 89 ASN A O 1
ATOM 675 N N . ALA A 1 90 ? -4.216 11.693 -14.974 1.00 76.50 90 ALA A N 1
ATOM 676 C CA . ALA A 1 90 ? -3.980 10.300 -14.613 1.00 76.50 90 ALA A CA 1
ATOM 677 C C . ALA A 1 90 ? -4.639 9.970 -13.269 1.00 76.50 90 ALA A C 1
ATOM 679 O O . ALA A 1 90 ? -5.356 8.979 -13.172 1.00 76.50 90 ALA A O 1
ATOM 680 N N . VAL A 1 91 ? -4.474 10.831 -12.256 1.00 83.19 91 VAL A N 1
ATOM 681 C CA . VAL A 1 91 ? -5.089 10.627 -10.935 1.00 83.19 91 VAL A CA 1
ATOM 682 C C . VAL A 1 91 ? -6.604 10.505 -11.045 1.00 83.19 91 VAL A C 1
ATOM 684 O O . VAL A 1 91 ? -7.143 9.552 -10.502 1.00 83.19 91 VAL A O 1
ATOM 687 N N . ILE A 1 92 ? -7.266 11.406 -11.780 1.00 84.94 92 ILE A N 1
ATOM 688 C CA . ILE A 1 92 ? -8.729 11.394 -11.959 1.00 84.94 92 ILE A CA 1
ATOM 689 C C . ILE A 1 92 ? -9.200 10.093 -12.621 1.00 84.94 92 ILE A C 1
ATOM 691 O O . ILE A 1 92 ? -10.187 9.504 -12.187 1.00 84.94 92 ILE A O 1
ATOM 695 N N . VAL A 1 93 ? -8.489 9.614 -13.646 1.00 84.88 93 VAL A N 1
ATOM 696 C CA . VAL A 1 93 ? -8.829 8.352 -14.320 1.00 84.88 93 VAL A CA 1
ATOM 697 C C . VAL A 1 93 ? -8.631 7.158 -13.381 1.00 84.88 93 VAL A C 1
ATOM 699 O O . VAL A 1 93 ? -9.509 6.302 -13.291 1.00 84.88 93 VAL A O 1
ATOM 702 N N . PHE A 1 94 ? -7.527 7.109 -12.629 1.00 85.19 94 PHE A N 1
ATOM 703 C CA . PHE A 1 94 ? -7.263 6.023 -11.681 1.00 85.19 94 PHE A CA 1
ATOM 704 C C . PHE A 1 94 ? -8.239 6.012 -10.500 1.00 85.19 94 PHE A C 1
ATOM 706 O O . PHE A 1 94 ? -8.692 4.936 -10.115 1.00 85.19 94 PHE A O 1
ATOM 713 N N . THR A 1 95 ? -8.606 7.167 -9.933 1.00 89.19 95 THR A N 1
ATOM 714 C CA . THR A 1 95 ? -9.632 7.222 -8.879 1.00 89.19 95 THR A CA 1
ATOM 715 C C . THR A 1 95 ? -11.012 6.886 -9.412 1.00 89.19 95 THR A C 1
ATOM 717 O O . THR A 1 95 ? -11.764 6.230 -8.701 1.00 89.19 95 THR A O 1
ATOM 720 N N . PHE A 1 96 ? -11.341 7.261 -10.650 1.00 92.00 96 PHE A N 1
ATOM 721 C CA . PHE A 1 96 ? -12.592 6.843 -11.278 1.00 92.00 96 PHE A CA 1
ATOM 722 C C . PHE A 1 96 ? -12.660 5.318 -11.432 1.00 92.00 96 PHE A C 1
ATOM 724 O O . PHE A 1 96 ? -13.634 4.702 -11.009 1.00 92.00 96 PHE A O 1
ATOM 731 N N . ILE A 1 97 ? -11.599 4.693 -11.952 1.00 90.94 97 ILE A N 1
ATOM 732 C CA . ILE A 1 97 ? -11.512 3.229 -12.062 1.00 90.94 97 ILE A CA 1
ATOM 733 C C . ILE A 1 97 ? -11.594 2.574 -10.675 1.00 90.94 97 ILE A C 1
ATOM 735 O O . ILE A 1 97 ? -12.351 1.625 -10.494 1.00 90.94 97 ILE A O 1
ATOM 739 N N . ASN A 1 98 ? -10.873 3.100 -9.681 1.00 91.12 98 ASN A N 1
ATOM 740 C CA . ASN A 1 98 ? -10.915 2.597 -8.306 1.00 91.12 98 ASN A CA 1
ATOM 741 C C . ASN A 1 98 ? -12.328 2.707 -7.702 1.00 91.12 98 ASN A C 1
ATOM 743 O O . ASN A 1 98 ? -12.818 1.750 -7.114 1.00 91.12 98 ASN A O 1
ATOM 747 N N . ALA A 1 99 ? -13.032 3.820 -7.925 1.00 93.88 99 ALA A N 1
ATOM 748 C CA . ALA A 1 99 ? -14.410 3.997 -7.473 1.00 93.88 99 ALA A CA 1
ATOM 749 C C . ALA A 1 99 ? -15.371 2.979 -8.109 1.00 93.88 99 ALA A C 1
ATOM 751 O O . ALA A 1 99 ? -16.231 2.438 -7.418 1.00 93.88 99 ALA A O 1
ATOM 752 N N . VAL A 1 100 ? -15.207 2.676 -9.403 1.00 95.62 100 VAL A N 1
ATOM 753 C CA . VAL A 1 100 ? -15.996 1.633 -10.082 1.00 95.62 100 VAL A CA 1
ATOM 754 C C . VAL A 1 100 ? -15.696 0.252 -9.494 1.00 95.62 100 VAL A C 1
ATOM 756 O O . VAL A 1 100 ? -16.623 -0.507 -9.223 1.00 95.62 100 VAL A O 1
ATOM 759 N N . ILE A 1 101 ? -14.423 -0.064 -9.242 1.00 93.25 101 ILE A N 1
ATOM 760 C CA . ILE A 1 101 ? -14.015 -1.331 -8.616 1.00 93.25 101 ILE A CA 1
ATOM 761 C C . ILE A 1 101 ? -14.611 -1.451 -7.207 1.00 93.25 101 ILE A C 1
ATOM 763 O O . ILE A 1 101 ? -15.195 -2.481 -6.886 1.00 93.25 101 ILE A O 1
ATOM 767 N N . ALA A 1 102 ? -14.538 -0.396 -6.395 1.00 92.69 102 ALA A N 1
ATOM 768 C CA . ALA A 1 102 ? -15.094 -0.374 -5.042 1.00 92.69 102 ALA A CA 1
ATOM 769 C C . ALA A 1 102 ? -16.627 -0.513 -5.003 1.00 92.69 102 ALA A C 1
ATOM 771 O O . ALA A 1 102 ? -17.172 -0.941 -3.992 1.00 92.69 102 ALA A O 1
ATOM 772 N N . LEU A 1 103 ? -17.329 -0.148 -6.082 1.00 93.75 103 LEU A N 1
ATOM 773 C CA . LEU A 1 103 ? -18.784 -0.291 -6.182 1.00 93.75 103 LEU A CA 1
ATOM 774 C C . LEU A 1 103 ? -19.211 -1.712 -6.579 1.00 93.75 103 LEU A C 1
ATOM 776 O O . LEU A 1 103 ? -20.288 -2.157 -6.190 1.00 93.75 103 LEU A O 1
ATOM 780 N N . VAL A 1 104 ? -18.391 -2.411 -7.368 1.00 94.12 104 VAL A N 1
ATOM 781 C CA . VAL A 1 104 ? -18.714 -3.743 -7.908 1.00 94.12 104 VAL A CA 1
ATOM 782 C C . VAL A 1 104 ? -18.184 -4.878 -7.024 1.00 94.12 104 VAL A C 1
ATOM 784 O O . VAL A 1 104 ? -18.800 -5.942 -6.977 1.00 94.12 104 VAL A O 1
ATOM 787 N N . PHE A 1 105 ? -17.061 -4.676 -6.329 1.00 94.12 105 PHE A N 1
ATOM 788 C CA . PHE A 1 105 ? -16.400 -5.703 -5.520 1.00 94.12 105 PHE A CA 1
ATOM 789 C C . PHE A 1 105 ? -16.627 -5.508 -4.021 1.00 94.12 105 PHE A C 1
ATOM 791 O O . PHE A 1 105 ? -16.627 -4.386 -3.520 1.00 94.12 105 PHE A O 1
ATOM 798 N N . ASP A 1 106 ? -16.749 -6.622 -3.295 1.00 93.31 106 ASP A N 1
ATOM 799 C CA . ASP A 1 106 ? -16.789 -6.608 -1.834 1.00 93.31 106 ASP A CA 1
ATOM 800 C C . ASP A 1 106 ? -15.384 -6.426 -1.238 1.00 93.31 106 ASP A C 1
ATOM 802 O O . ASP A 1 106 ? -14.381 -6.878 -1.808 1.00 93.31 106 ASP A O 1
ATOM 806 N N . LEU A 1 107 ? -15.316 -5.813 -0.055 1.00 92.88 107 LEU A N 1
ATOM 807 C CA . LEU A 1 107 ? -14.065 -5.521 0.639 1.00 92.88 107 LEU A CA 1
ATOM 808 C C . LEU A 1 107 ? -13.236 -6.789 0.879 1.00 92.88 107 LEU A C 1
ATOM 810 O O . LEU A 1 107 ? -12.021 -6.751 0.688 1.00 92.88 107 LEU A O 1
ATOM 814 N N . ALA A 1 108 ? -13.872 -7.909 1.242 1.00 91.12 108 ALA A N 1
ATOM 815 C CA . ALA A 1 108 ? -13.169 -9.169 1.480 1.00 91.12 108 ALA A CA 1
ATOM 816 C C . ALA A 1 108 ? -12.435 -9.643 0.218 1.00 91.12 108 ALA A C 1
ATOM 818 O O . ALA A 1 108 ? -11.231 -9.896 0.247 1.00 91.12 108 ALA A O 1
ATOM 819 N N . THR A 1 109 ? -13.131 -9.647 -0.922 1.00 94.44 109 THR A N 1
ATOM 820 C CA . THR A 1 109 ? -12.528 -10.035 -2.204 1.00 94.44 109 THR A CA 1
ATOM 821 C C . THR A 1 109 ? -11.403 -9.089 -2.617 1.00 94.44 109 THR A C 1
ATOM 823 O O . THR A 1 109 ? -10.355 -9.534 -3.080 1.00 94.44 109 THR A O 1
ATOM 826 N N . LEU A 1 110 ? -11.572 -7.781 -2.398 1.00 94.06 110 LEU A N 1
ATOM 827 C CA . LEU A 1 110 ? -10.567 -6.782 -2.746 1.00 94.06 110 LEU A CA 1
ATOM 828 C C . LEU A 1 110 ? -9.281 -6.947 -1.917 1.00 94.06 110 LEU A C 1
ATOM 830 O O . LEU A 1 110 ? -8.179 -6.786 -2.446 1.00 94.06 110 LEU A O 1
ATOM 834 N N . VAL A 1 111 ? -9.408 -7.314 -0.639 1.00 93.44 111 VAL A N 1
ATOM 835 C CA . VAL A 1 111 ? -8.273 -7.607 0.251 1.00 93.44 111 VAL A CA 1
ATOM 836 C C . VAL A 1 111 ? -7.559 -8.898 -0.150 1.00 93.44 111 VAL A C 1
ATOM 838 O O . VAL A 1 111 ? -6.324 -8.942 -0.118 1.00 93.44 111 VAL A O 1
ATOM 841 N N . ASP A 1 112 ? -8.293 -9.921 -0.586 1.00 94.50 112 ASP A N 1
ATOM 842 C CA . ASP A 1 112 ? -7.696 -11.160 -1.091 1.00 94.50 112 ASP A CA 1
ATOM 843 C C . ASP A 1 112 ? -6.880 -10.899 -2.369 1.00 94.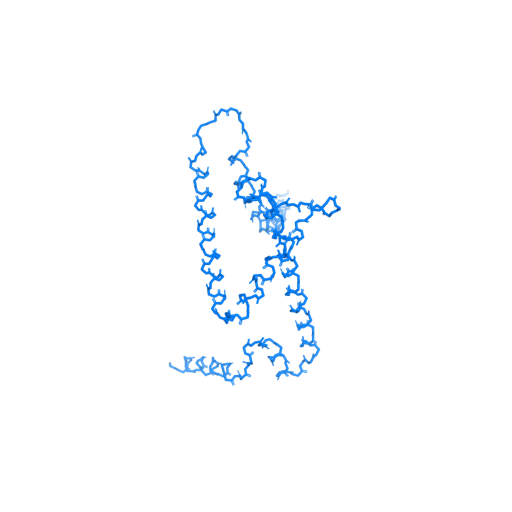50 112 ASP A C 1
ATOM 845 O O . ASP A 1 112 ? -5.728 -11.336 -2.472 1.00 94.50 112 ASP A O 1
ATOM 849 N N . PHE A 1 113 ? -7.411 -10.094 -3.301 1.00 94.25 113 PHE A N 1
ATOM 850 C CA . PHE A 1 113 ? -6.687 -9.657 -4.503 1.00 94.25 113 PHE A CA 1
ATOM 851 C C . PHE A 1 113 ? -5.461 -8.784 -4.180 1.00 94.25 113 PHE A C 1
ATOM 853 O O . PHE A 1 113 ? -4.405 -8.921 -4.805 1.00 94.25 113 PHE A O 1
ATOM 860 N N . LEU A 1 114 ? -5.557 -7.907 -3.179 1.00 92.88 114 LEU A N 1
ATOM 861 C CA . LEU A 1 114 ? -4.423 -7.107 -2.712 1.00 92.88 114 LEU A CA 1
ATOM 862 C C . LEU A 1 114 ? -3.318 -7.986 -2.102 1.00 92.88 114 LEU A C 1
ATOM 864 O O . LEU A 1 114 ? -2.131 -7.770 -2.357 1.00 92.88 114 LEU A O 1
ATOM 868 N N . SER A 1 115 ? -3.694 -8.993 -1.315 1.00 95.81 115 SER A N 1
ATOM 869 C CA . SER A 1 115 ? -2.756 -9.913 -0.662 1.00 95.81 115 SER A CA 1
ATOM 870 C C . SER A 1 115 ? -1.993 -10.762 -1.679 1.00 95.81 115 SER A C 1
ATOM 872 O O . SER A 1 115 ? -0.767 -10.850 -1.608 1.00 95.81 115 SER A O 1
ATOM 874 N N . ILE A 1 116 ? -2.676 -11.322 -2.685 1.00 96.19 116 ILE A N 1
ATOM 875 C CA . ILE A 1 116 ? -1.993 -12.050 -3.767 1.00 96.19 116 ILE A CA 1
ATOM 876 C C . ILE A 1 116 ? -1.097 -11.118 -4.600 1.00 96.19 116 ILE A C 1
ATOM 878 O O . ILE A 1 116 ? 0.023 -11.492 -4.950 1.00 96.19 116 ILE A O 1
ATOM 882 N N . GLY A 1 117 ? -1.531 -9.874 -4.839 1.00 94.56 117 GLY A N 1
ATOM 883 C CA . GLY A 1 117 ? -0.743 -8.858 -5.537 1.00 94.56 117 GLY A CA 1
ATOM 884 C C . GLY A 1 117 ? 0.552 -8.510 -4.803 1.00 94.56 117 GLY A C 1
ATOM 885 O O . GLY A 1 117 ? 1.634 -8.595 -5.382 1.00 94.56 117 GLY A O 1
ATOM 886 N N . THR A 1 118 ? 0.468 -8.190 -3.511 1.00 93.06 118 THR A N 1
ATOM 887 C CA . THR A 1 118 ? 1.643 -7.866 -2.682 1.00 93.06 118 THR A CA 1
ATOM 888 C C . THR A 1 118 ? 2.600 -9.047 -2.535 1.00 93.06 118 THR A C 1
ATOM 890 O O . THR A 1 118 ? 3.811 -8.858 -2.657 1.00 93.06 118 THR A O 1
ATOM 893 N N . LEU A 1 119 ? 2.082 -10.270 -2.372 1.00 95.38 119 LEU A N 1
ATOM 894 C CA . LEU A 1 119 ? 2.905 -11.480 -2.340 1.00 95.38 119 LEU A CA 1
ATOM 895 C C . LEU A 1 119 ? 3.672 -11.675 -3.659 1.00 95.38 119 LEU A C 1
ATOM 897 O O . LEU A 1 119 ? 4.871 -11.959 -3.639 1.00 95.38 119 LEU A O 1
ATOM 901 N N . SER A 1 120 ? 3.004 -11.474 -4.801 1.00 94.44 120 SER A N 1
ATOM 902 C CA . SER A 1 120 ? 3.631 -11.581 -6.125 1.00 94.44 120 SER A CA 1
ATOM 903 C C . SER A 1 120 ? 4.658 -10.473 -6.390 1.00 94.44 120 SER A C 1
ATOM 905 O O . SER A 1 120 ? 5.723 -10.724 -6.950 1.00 94.44 120 SER A O 1
ATOM 907 N N . ALA A 1 121 ? 4.396 -9.249 -5.928 1.00 93.06 121 ALA A N 1
ATOM 908 C CA . ALA A 1 121 ? 5.339 -8.147 -6.054 1.00 93.06 121 ALA A CA 1
ATOM 909 C C . ALA A 1 121 ? 6.596 -8.398 -5.207 1.00 93.06 121 ALA A C 1
ATOM 911 O O . ALA A 1 121 ? 7.710 -8.185 -5.678 1.00 93.06 121 ALA A O 1
ATOM 912 N N . TYR A 1 122 ? 6.451 -8.905 -3.979 1.00 94.19 122 TYR A N 1
ATOM 913 C CA . TYR A 1 122 ? 7.591 -9.243 -3.120 1.00 94.19 122 TYR A CA 1
ATOM 914 C C . TYR A 1 122 ? 8.433 -10.396 -3.660 1.00 94.19 122 TYR A C 1
ATOM 916 O O . TYR A 1 122 ? 9.661 -10.353 -3.536 1.00 94.19 122 TYR A O 1
ATOM 924 N N . SER A 1 123 ? 7.815 -11.399 -4.289 1.00 95.38 123 SER A N 1
ATOM 925 C CA . SER A 1 123 ? 8.574 -12.457 -4.958 1.00 95.38 123 SER A CA 1
ATOM 926 C C . SER A 1 123 ? 9.351 -11.906 -6.157 1.00 95.38 123 SER A C 1
ATOM 928 O O . SER A 1 123 ? 10.542 -12.194 -6.276 1.00 95.38 123 SER A O 1
ATOM 930 N N . MET A 1 124 ? 8.742 -11.033 -6.970 1.00 92.62 124 MET A N 1
ATOM 931 C CA . MET A 1 124 ? 9.414 -10.362 -8.088 1.00 92.62 124 MET A CA 1
ATOM 932 C C . MET A 1 124 ? 10.577 -9.486 -7.613 1.00 92.62 124 MET A C 1
ATOM 934 O O . MET A 1 124 ? 11.679 -9.610 -8.135 1.00 92.62 124 MET A O 1
ATOM 938 N N . VAL A 1 125 ? 10.377 -8.653 -6.588 1.00 90.88 125 VAL A N 1
ATOM 939 C CA . VAL A 1 125 ? 11.440 -7.804 -6.022 1.00 90.88 125 VAL A CA 1
ATOM 940 C C . VAL A 1 125 ? 12.598 -8.657 -5.505 1.00 90.88 125 VAL A C 1
ATOM 942 O O . VAL A 1 125 ? 13.759 -8.349 -5.771 1.00 90.88 125 VAL A O 1
ATOM 945 N N . THR A 1 126 ? 12.296 -9.760 -4.819 1.00 88.19 126 THR A N 1
ATOM 946 C CA . THR A 1 126 ? 13.312 -10.689 -4.308 1.00 88.19 126 THR A CA 1
ATOM 947 C C . THR A 1 126 ? 14.072 -11.373 -5.448 1.00 88.19 126 THR A C 1
ATOM 949 O O . THR A 1 126 ? 15.294 -11.492 -5.379 1.00 88.19 126 THR A O 1
ATOM 952 N N . ALA A 1 127 ? 13.383 -11.769 -6.522 1.00 90.94 127 ALA A N 1
ATOM 953 C CA . ALA A 1 127 ? 14.003 -12.327 -7.722 1.00 90.94 127 ALA A CA 1
ATOM 954 C C . ALA A 1 127 ? 14.890 -11.297 -8.443 1.00 90.94 127 ALA A C 1
ATOM 956 O O . ALA A 1 127 ? 16.022 -11.616 -8.793 1.00 90.94 127 ALA A O 1
ATOM 957 N N . CYS A 1 128 ? 14.432 -10.050 -8.596 1.00 83.88 128 CYS A N 1
ATOM 958 C CA . CYS A 1 128 ? 15.222 -8.961 -9.175 1.00 83.88 128 CYS A CA 1
ATOM 959 C C . CYS A 1 128 ? 16.508 -8.714 -8.377 1.00 83.88 128 CYS A C 1
ATOM 961 O O . CYS A 1 128 ? 17.586 -8.624 -8.958 1.00 83.88 128 CYS A O 1
ATOM 963 N N . VAL A 1 129 ? 16.420 -8.666 -7.044 1.00 82.00 129 VAL A N 1
ATOM 964 C CA . VAL A 1 129 ? 17.596 -8.524 -6.170 1.00 82.00 129 VAL A CA 1
ATOM 965 C C . VAL A 1 129 ? 18.534 -9.733 -6.287 1.00 82.00 129 VAL A C 1
ATOM 967 O O . VAL A 1 129 ? 19.751 -9.556 -6.291 1.00 82.00 129 VAL A O 1
ATOM 970 N N . LEU A 1 130 ? 17.999 -10.953 -6.418 1.00 82.94 130 LEU A N 1
ATOM 971 C CA . LEU A 1 130 ? 18.798 -12.168 -6.607 1.00 82.94 130 LEU A CA 1
ATOM 972 C C . LEU A 1 130 ? 19.562 -12.155 -7.941 1.00 82.94 130 LEU A C 1
ATOM 974 O O . LEU A 1 130 ? 20.743 -12.491 -7.963 1.00 82.94 130 LEU A O 1
ATOM 978 N N . ILE A 1 131 ? 18.904 -11.743 -9.028 1.00 82.12 131 ILE A N 1
ATOM 979 C CA . ILE A 1 131 ? 19.505 -11.638 -10.365 1.00 82.12 131 ILE A CA 1
ATOM 980 C C . ILE A 1 131 ? 20.583 -10.552 -10.382 1.00 82.12 131 ILE A C 1
ATOM 982 O O . ILE A 1 131 ? 21.700 -10.820 -10.819 1.00 82.12 131 ILE A O 1
ATOM 986 N N . LEU A 1 132 ? 20.290 -9.366 -9.834 1.00 75.00 132 LEU A N 1
ATOM 987 C CA . LEU A 1 132 ? 21.267 -8.277 -9.713 1.00 75.00 132 LEU A CA 1
ATOM 988 C C . LEU A 1 132 ? 22.503 -8.714 -8.921 1.00 75.00 132 LEU A C 1
ATOM 990 O O . LEU A 1 132 ? 23.621 -8.390 -9.297 1.00 75.00 132 LEU A O 1
ATOM 994 N N . ARG A 1 133 ? 22.319 -9.525 -7.874 1.00 73.69 133 ARG A N 1
ATOM 995 C CA . ARG A 1 133 ? 23.428 -10.081 -7.092 1.00 73.69 133 ARG A CA 1
ATOM 996 C C . ARG A 1 133 ? 24.230 -11.161 -7.827 1.00 73.69 133 ARG A C 1
ATOM 998 O O . ARG A 1 133 ? 25.356 -11.434 -7.429 1.00 73.69 133 ARG A O 1
ATOM 1005 N N . TYR A 1 134 ? 23.672 -11.805 -8.851 1.00 69.25 134 TYR A N 1
ATOM 1006 C CA . TYR A 1 134 ? 24.369 -12.835 -9.631 1.00 69.25 134 TYR A CA 1
ATOM 1007 C C . TYR A 1 134 ? 25.136 -12.254 -10.831 1.00 69.25 134 TYR A C 1
ATOM 1009 O O . TYR A 1 134 ? 26.145 -12.814 -11.239 1.00 69.25 134 TYR A O 1
ATOM 1017 N N . GLN A 1 135 ? 24.696 -11.110 -11.367 1.00 64.19 135 GLN A N 1
ATOM 1018 C CA . GLN A 1 135 ? 25.375 -10.375 -12.449 1.00 64.19 135 GLN A CA 1
ATOM 1019 C C . GLN A 1 135 ? 26.553 -9.499 -11.970 1.00 64.19 135 GLN A C 1
ATOM 1021 O O . GLN A 1 135 ? 27.299 -8.947 -12.775 1.00 64.19 135 GLN A O 1
ATOM 1026 N N . ALA A 1 136 ? 26.735 -9.428 -10.657 1.00 58.75 136 ALA A N 1
ATOM 1027 C CA . ALA A 1 136 ? 27.771 -8.729 -9.912 1.00 58.75 136 ALA A CA 1
ATOM 1028 C C . ALA A 1 136 ? 29.169 -9.401 -9.964 1.00 58.75 136 ALA A C 1
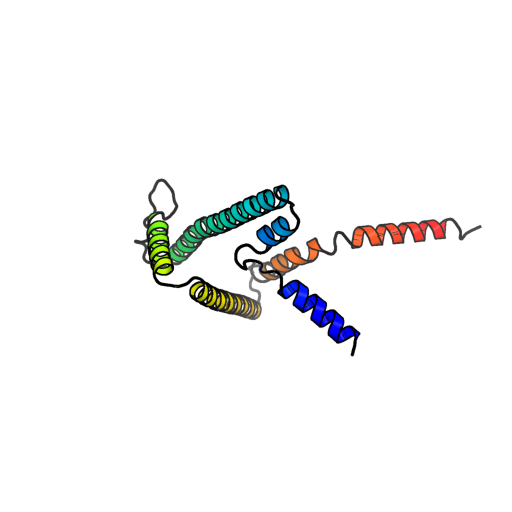ATOM 1030 O O . ALA A 1 136 ? 29.664 -9.858 -8.934 1.00 58.75 136 ALA A O 1
ATOM 1031 N N . ALA A 1 137 ? 29.769 -9.546 -11.157 1.00 47.75 137 ALA A N 1
ATOM 1032 C CA . ALA A 1 137 ? 31.225 -9.630 -11.442 1.00 47.75 137 ALA A CA 1
ATOM 1033 C C . ALA A 1 137 ? 31.440 -10.045 -12.920 1.00 47.75 137 ALA A C 1
ATOM 1035 O O . ALA A 1 137 ? 30.853 -11.047 -13.332 1.00 47.75 137 ALA A O 1
ATOM 1036 N N . PRO A 1 138 ? 32.276 -9.353 -13.731 1.00 48.66 138 PRO A N 1
ATOM 1037 C CA . PRO A 1 138 ? 33.577 -8.791 -13.371 1.00 48.66 138 PRO A CA 1
ATOM 1038 C C . PRO A 1 138 ? 33.666 -7.262 -13.507 1.00 48.66 138 PRO A C 1
ATOM 1040 O O . PRO A 1 138 ? 32.952 -6.631 -14.279 1.00 48.66 138 PRO A O 1
ATOM 1043 N N . ILE A 1 139 ? 34.572 -6.690 -12.719 1.00 61.06 139 ILE A N 1
ATOM 1044 C CA . ILE A 1 139 ? 34.855 -5.260 -12.614 1.00 61.06 139 ILE A CA 1
ATOM 1045 C C . ILE A 1 139 ? 35.616 -4.813 -13.868 1.00 61.06 139 ILE A C 1
ATOM 1047 O O . ILE A 1 139 ? 36.739 -5.262 -14.091 1.00 61.06 139 ILE A O 1
ATOM 1051 N N . ASP A 1 140 ? 35.010 -3.915 -14.640 1.00 50.16 140 ASP A N 1
ATOM 1052 C CA . ASP A 1 140 ? 35.718 -2.892 -15.408 1.00 50.16 140 ASP A CA 1
ATOM 1053 C C . ASP A 1 140 ? 35.147 -1.541 -14.950 1.00 50.16 140 ASP A C 1
ATOM 1055 O O . ASP A 1 140 ? 33.932 -1.405 -14.764 1.00 50.16 140 ASP A O 1
ATOM 1059 N N . ASP A 1 141 ? 36.040 -0.614 -14.616 1.00 57.75 141 ASP A N 1
ATOM 1060 C CA . ASP A 1 141 ? 35.838 0.532 -13.720 1.00 57.75 141 ASP A CA 1
ATOM 1061 C C . ASP A 1 141 ? 34.449 1.206 -13.792 1.00 57.75 141 ASP A C 1
ATOM 1063 O O . ASP A 1 141 ? 34.158 1.991 -14.695 1.00 57.75 141 ASP A O 1
ATOM 1067 N N . SER A 1 142 ? 33.588 0.933 -12.794 1.00 53.81 142 SER A N 1
ATOM 1068 C CA . SER A 1 142 ? 32.399 1.741 -12.443 1.00 53.81 142 SER A CA 1
ATOM 1069 C C . SER A 1 142 ? 31.717 1.327 -11.113 1.00 53.81 142 SER A C 1
ATOM 1071 O O . SER A 1 142 ? 30.512 1.113 -11.054 1.00 53.81 142 SER A O 1
ATOM 1073 N N . ASP A 1 143 ? 32.488 1.213 -10.026 1.00 52.78 143 ASP A N 1
ATOM 1074 C CA . ASP A 1 143 ? 32.242 1.530 -8.591 1.00 52.78 143 ASP A CA 1
ATOM 1075 C C . ASP A 1 143 ? 30.835 1.735 -7.931 1.00 52.78 143 ASP A C 1
ATOM 1077 O O . ASP A 1 143 ? 30.781 2.143 -6.767 1.00 52.78 143 ASP A O 1
ATOM 1081 N N . ARG A 1 144 ? 29.666 1.484 -8.543 1.00 51.03 144 ARG A N 1
ATOM 1082 C CA . ARG A 1 144 ? 28.357 1.903 -7.972 1.00 51.03 144 ARG A CA 1
ATOM 1083 C C . ARG A 1 144 ? 27.295 0.829 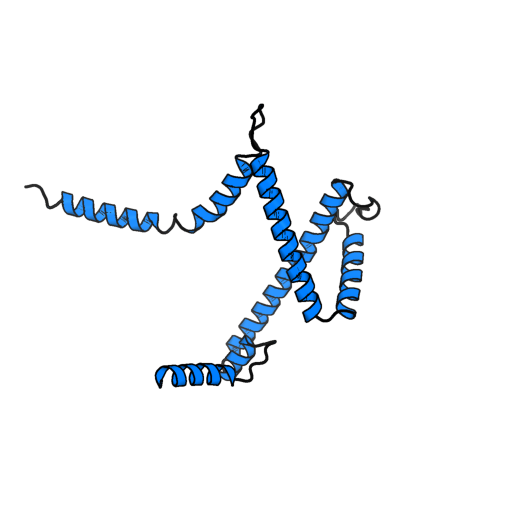-7.759 1.00 51.03 144 ARG A C 1
ATOM 1085 O O . ARG A 1 144 ? 26.325 1.135 -7.064 1.00 51.03 144 ARG A O 1
ATOM 1092 N N . LEU A 1 145 ? 27.422 -0.385 -8.296 1.00 55.75 145 LEU A N 1
ATOM 1093 C CA . LEU A 1 145 ? 26.291 -1.327 -8.265 1.00 55.75 145 LEU A CA 1
ATOM 1094 C C . LEU A 1 145 ? 26.328 -2.381 -7.143 1.00 55.75 145 LEU A C 1
ATOM 1096 O O . LEU A 1 145 ? 25.281 -2.627 -6.549 1.00 55.75 145 LEU A O 1
ATOM 1100 N N . ASP A 1 146 ? 27.488 -2.888 -6.719 1.00 53.53 146 ASP A N 1
ATOM 1101 C CA . ASP A 1 146 ? 27.519 -3.990 -5.729 1.00 53.53 146 ASP A CA 1
ATOM 1102 C C . ASP A 1 146 ? 27.743 -3.555 -4.278 1.00 53.53 146 ASP A C 1
ATOM 1104 O O . ASP A 1 146 ? 27.253 -4.175 -3.330 1.00 53.53 146 ASP A O 1
ATOM 1108 N N . THR A 1 147 ? 28.375 -2.398 -4.097 1.00 50.38 147 THR A N 1
ATOM 1109 C CA . THR A 1 147 ? 28.559 -1.739 -2.798 1.00 50.38 147 THR A CA 1
ATOM 1110 C C . THR A 1 147 ? 27.285 -1.003 -2.343 1.00 50.38 147 THR A C 1
ATOM 1112 O O . THR A 1 147 ? 27.098 -0.776 -1.153 1.00 50.38 147 THR A O 1
ATOM 1115 N N . GLY A 1 148 ? 26.355 -0.667 -3.248 1.00 56.12 148 GLY A N 1
ATOM 1116 C CA . GLY A 1 148 ? 25.143 0.105 -2.935 1.00 56.12 148 GLY A CA 1
ATOM 1117 C C . GLY A 1 148 ? 24.040 -0.705 -2.247 1.00 56.12 148 GLY A C 1
ATOM 1118 O O . GLY A 1 148 ? 23.549 -0.324 -1.188 1.00 56.12 148 GLY A O 1
ATOM 1119 N N . LEU A 1 149 ? 23.657 -1.854 -2.802 1.00 56.59 149 LEU A N 1
ATOM 1120 C CA . LEU A 1 149 ? 22.464 -2.584 -2.354 1.00 56.59 149 LEU A CA 1
ATOM 1121 C C . LEU A 1 149 ? 22.655 -3.272 -0.983 1.00 56.59 149 LEU A C 1
ATOM 1123 O O . LEU A 1 149 ? 21.735 -3.321 -0.166 1.00 56.59 149 LEU A O 1
ATOM 1127 N N . VAL A 1 150 ? 23.872 -3.745 -0.694 1.00 49.41 150 VAL A N 1
ATOM 1128 C CA . VAL A 1 150 ? 24.221 -4.470 0.543 1.00 49.41 150 VAL A CA 1
ATOM 1129 C C . VAL A 1 150 ? 24.624 -3.514 1.679 1.00 49.41 150 VAL A C 1
ATOM 1131 O O . VAL A 1 150 ? 24.304 -3.789 2.837 1.00 49.41 150 VAL A O 1
ATOM 1134 N N . ILE A 1 151 ? 25.218 -2.346 1.378 1.00 55.06 151 ILE A N 1
ATOM 1135 C CA . ILE A 1 151 ? 25.442 -1.276 2.370 1.00 55.06 151 ILE A CA 1
ATOM 1136 C C . ILE A 1 151 ? 24.129 -0.569 2.742 1.00 55.06 151 ILE A C 1
ATOM 1138 O O . ILE A 1 151 ? 23.911 -0.333 3.928 1.00 55.06 151 ILE A O 1
ATOM 1142 N N . TYR A 1 152 ? 23.206 -0.301 1.807 1.00 55.34 152 TYR A N 1
ATOM 1143 C CA . TYR A 1 152 ? 21.897 0.294 2.142 1.00 55.34 152 TYR A CA 1
ATOM 1144 C C . TYR A 1 152 ? 21.053 -0.605 3.060 1.00 55.34 152 TYR A C 1
ATOM 1146 O O . TYR A 1 152 ? 20.417 -0.118 3.998 1.00 55.34 152 TYR A O 1
ATOM 1154 N N . PHE A 1 153 ? 21.075 -1.921 2.847 1.00 63.44 153 PHE A N 1
ATOM 1155 C CA . PHE A 1 153 ? 20.282 -2.854 3.648 1.00 63.44 153 PHE A CA 1
ATOM 1156 C C . PHE A 1 153 ? 20.935 -3.178 5.013 1.00 63.44 153 PHE A C 1
ATOM 1158 O O . PHE A 1 153 ? 20.243 -3.245 6.031 1.00 63.44 153 PHE A O 1
ATOM 1165 N N . LEU A 1 154 ? 22.272 -3.296 5.087 1.00 51.06 154 LEU A N 1
ATOM 1166 C CA . LEU A 1 154 ? 22.998 -3.524 6.350 1.00 51.06 154 LEU A CA 1
ATOM 1167 C C . LEU A 1 154 ? 23.121 -2.263 7.231 1.00 51.06 154 LEU A C 1
ATOM 1169 O O . LEU A 1 154 ? 23.069 -2.394 8.457 1.00 51.06 154 LEU A O 1
ATOM 1173 N N . TYR A 1 155 ? 23.204 -1.051 6.659 1.00 57.22 155 TYR A N 1
ATOM 1174 C CA . TYR A 1 155 ? 23.123 0.208 7.423 1.00 57.22 155 TYR A CA 1
ATOM 1175 C C . TYR A 1 155 ? 21.739 0.373 8.078 1.00 57.22 155 TYR A C 1
ATOM 1177 O O . TYR A 1 155 ? 21.644 0.750 9.248 1.00 57.22 155 TYR A O 1
ATOM 1185 N N . GLY A 1 156 ? 20.671 -0.017 7.371 1.00 54.81 156 GLY A N 1
ATOM 1186 C CA . GLY A 1 156 ? 19.291 0.020 7.866 1.00 54.81 156 GLY A CA 1
ATOM 1187 C C . GLY A 1 156 ? 18.980 -0.915 9.048 1.00 54.81 156 GLY A C 1
ATOM 1188 O O . GLY A 1 156 ? 18.142 -0.574 9.878 1.00 54.81 156 GLY A O 1
ATOM 1189 N N . ILE A 1 157 ? 19.654 -2.065 9.191 1.00 53.56 157 ILE A N 1
ATOM 1190 C CA . ILE A 1 157 ? 19.322 -3.059 10.241 1.00 53.56 157 ILE A CA 1
ATOM 1191 C C . ILE A 1 157 ? 20.336 -3.057 11.403 1.00 53.56 157 ILE A C 1
ATOM 1193 O O . ILE A 1 157 ? 19.958 -3.224 12.566 1.00 53.56 157 ILE A O 1
ATOM 1197 N N . ARG A 1 158 ? 21.629 -2.820 11.137 1.00 51.53 158 ARG A N 1
ATOM 1198 C CA . ARG A 1 158 ? 22.709 -2.931 12.141 1.00 51.53 158 ARG A CA 1
ATOM 1199 C C . ARG A 1 158 ? 22.785 -1.725 13.094 1.00 51.53 158 ARG A C 1
ATOM 1201 O O . ARG A 1 158 ? 23.107 -1.910 14.268 1.00 51.53 158 ARG A O 1
ATOM 1208 N N . HIS A 1 159 ? 22.447 -0.507 12.650 1.00 49.00 159 HIS A N 1
ATOM 1209 C CA . HIS A 1 159 ? 22.525 0.692 13.506 1.00 49.00 159 HIS A CA 1
ATOM 1210 C C . HIS A 1 159 ? 21.405 0.769 14.566 1.00 49.00 159 HIS A C 1
ATOM 1212 O O . HIS A 1 159 ? 21.566 1.416 15.598 1.00 49.00 159 HIS A O 1
ATOM 1218 N N . SER A 1 160 ? 20.292 0.052 14.373 1.00 57.22 160 SER A N 1
ATOM 1219 C CA . SER A 1 160 ? 19.120 0.134 15.260 1.00 57.22 160 SER A CA 1
ATOM 1220 C C . SER A 1 160 ? 19.224 -0.717 16.543 1.00 57.22 160 SER A C 1
ATOM 1222 O O . SER A 1 160 ? 18.631 -0.370 17.566 1.00 57.22 160 SER A O 1
ATOM 1224 N N . LYS A 1 161 ? 20.005 -1.810 16.554 1.00 47.75 161 LYS A N 1
ATOM 1225 C CA . LYS A 1 161 ? 20.044 -2.754 17.697 1.00 47.75 161 LYS A CA 1
ATOM 1226 C C . LYS A 1 161 ? 21.364 -2.780 18.474 1.00 47.75 161 LYS A C 1
ATOM 1228 O O . LYS A 1 161 ? 21.326 -2.938 19.694 1.00 47.75 161 LYS A O 1
ATOM 1233 N N . GLU A 1 162 ? 22.505 -2.554 17.827 1.00 53.88 162 GLU A N 1
ATOM 1234 C CA . GLU A 1 162 ? 23.809 -2.760 18.478 1.00 53.88 162 GLU A CA 1
ATOM 1235 C C . GLU A 1 162 ? 24.338 -1.505 19.198 1.00 53.88 162 GLU A C 1
ATOM 1237 O O . GLU A 1 162 ? 24.930 -1.603 20.274 1.00 53.88 162 GLU A O 1
ATOM 1242 N N . GLY A 1 163 ? 24.048 -0.302 18.685 1.00 46.91 163 GLY A N 1
ATOM 1243 C CA . GLY A 1 163 ? 24.556 0.961 19.248 1.00 46.91 163 GLY A CA 1
ATOM 1244 C C . GLY A 1 163 ? 24.070 1.272 20.671 1.00 46.91 163 GLY A C 1
ATOM 1245 O O . GLY A 1 163 ? 24.745 1.987 21.412 1.00 46.91 163 GLY A O 1
ATOM 1246 N N . ARG A 1 164 ? 22.929 0.700 21.085 1.00 51.59 164 ARG A N 1
ATOM 1247 C CA . ARG A 1 164 ? 22.378 0.864 22.441 1.00 51.59 164 ARG A CA 1
ATOM 1248 C C . ARG A 1 164 ? 22.832 -0.226 23.417 1.00 51.59 164 ARG A C 1
ATOM 1250 O O . ARG A 1 164 ? 22.893 0.041 24.609 1.00 51.59 164 ARG A O 1
ATOM 1257 N N . LYS A 1 165 ? 23.189 -1.423 22.932 1.00 49.06 165 LYS A N 1
ATOM 1258 C CA . LYS A 1 165 ? 23.684 -2.530 23.772 1.00 49.06 165 LYS A CA 1
ATOM 1259 C C . LYS A 1 165 ? 25.189 -2.440 24.039 1.00 49.06 165 LYS A C 1
ATOM 1261 O O . LYS A 1 165 ? 25.612 -2.666 25.167 1.00 49.06 165 LYS A O 1
ATOM 1266 N N . MET A 1 166 ? 25.995 -2.036 23.054 1.00 51.41 166 MET A N 1
ATOM 1267 C CA . MET A 1 166 ? 27.457 -1.990 23.216 1.00 51.41 166 MET A CA 1
ATOM 1268 C C . MET A 1 166 ? 27.954 -0.858 24.126 1.00 51.41 166 MET A C 1
ATOM 1270 O O . MET A 1 166 ? 28.972 -1.028 24.790 1.00 51.41 166 MET A O 1
ATOM 1274 N N . ARG A 1 167 ? 27.238 0.274 24.217 1.00 53.50 167 ARG A N 1
ATOM 1275 C CA . ARG A 1 167 ? 27.625 1.373 25.124 1.00 53.50 167 ARG A CA 1
ATOM 1276 C C . ARG A 1 167 ? 27.413 1.046 26.606 1.00 53.50 167 ARG A C 1
ATOM 1278 O O . ARG A 1 167 ? 28.164 1.548 27.431 1.00 53.50 167 ARG A O 1
ATOM 1285 N N . VAL A 1 168 ? 26.443 0.192 26.943 1.00 58.19 168 VAL A N 1
ATOM 1286 C CA . VAL A 1 168 ? 26.177 -0.203 28.340 1.00 58.19 168 VAL A CA 1
ATOM 1287 C C . VAL A 1 168 ? 27.153 -1.295 28.787 1.00 58.19 168 VAL A C 1
ATOM 1289 O O . VAL A 1 168 ? 27.704 -1.222 29.879 1.00 58.19 168 VAL A O 1
ATOM 1292 N N . VAL A 1 169 ? 27.465 -2.251 27.905 1.00 61.19 169 VAL A N 1
ATOM 1293 C CA . VAL A 1 169 ? 28.378 -3.364 28.223 1.00 61.19 169 VAL A CA 1
ATOM 1294 C C . VAL A 1 169 ? 29.842 -2.907 28.328 1.00 61.19 169 VAL A C 1
ATOM 1296 O O . VAL A 1 169 ? 30.571 -3.384 29.196 1.00 61.19 169 VAL A O 1
ATOM 1299 N N . LEU A 1 170 ? 30.283 -1.941 27.508 1.00 57.78 170 LEU A N 1
ATOM 1300 C CA . LEU A 1 170 ? 31.648 -1.401 27.607 1.00 57.78 170 LEU A CA 1
ATOM 1301 C C . LEU A 1 170 ? 31.856 -0.487 28.828 1.00 57.78 170 LEU A C 1
ATOM 1303 O O . LEU A 1 170 ? 32.968 -0.441 29.364 1.00 57.78 170 LEU A O 1
ATOM 1307 N N . ALA A 1 171 ? 30.808 0.198 29.300 1.00 60.12 171 ALA A N 1
ATOM 1308 C CA . ALA A 1 171 ? 30.880 1.014 30.513 1.00 60.12 171 ALA A CA 1
ATOM 1309 C C . ALA A 1 171 ? 31.035 0.149 31.779 1.00 60.12 171 ALA A C 1
ATOM 1311 O O . ALA A 1 171 ? 31.873 0.457 32.628 1.00 60.12 171 ALA A O 1
ATOM 1312 N N . GLU A 1 172 ? 30.315 -0.975 31.879 1.00 60.50 172 GLU A N 1
ATOM 1313 C CA . GLU A 1 172 ? 30.433 -1.872 33.039 1.00 60.50 172 GLU A CA 1
ATOM 1314 C C . GLU A 1 172 ? 31.754 -2.654 33.060 1.00 60.50 172 GLU A C 1
ATOM 1316 O O . GLU A 1 172 ? 32.383 -2.783 34.112 1.00 60.50 172 GLU A O 1
ATOM 1321 N N . SER A 1 173 ? 32.246 -3.092 31.896 1.00 59.97 173 SER A N 1
ATOM 1322 C CA . SER A 1 173 ? 33.503 -3.852 31.814 1.00 59.97 173 SER A CA 1
ATOM 1323 C C . SER A 1 173 ? 34.749 -3.003 32.127 1.00 59.97 173 SER A C 1
ATOM 1325 O O . SER A 1 173 ? 35.763 -3.525 32.605 1.00 59.97 173 SER A O 1
ATOM 1327 N N . SER A 1 174 ? 34.685 -1.687 31.886 1.00 60.84 174 SER A N 1
ATOM 1328 C CA . SER A 1 174 ? 35.776 -0.755 32.210 1.00 60.84 174 SER A CA 1
ATOM 1329 C C . SER A 1 174 ? 35.820 -0.436 33.709 1.00 60.84 174 SER A C 1
ATOM 1331 O O . SER A 1 174 ? 36.901 -0.424 34.301 1.00 60.84 174 SER A O 1
ATOM 1333 N N . LEU A 1 175 ? 34.658 -0.279 34.359 1.00 62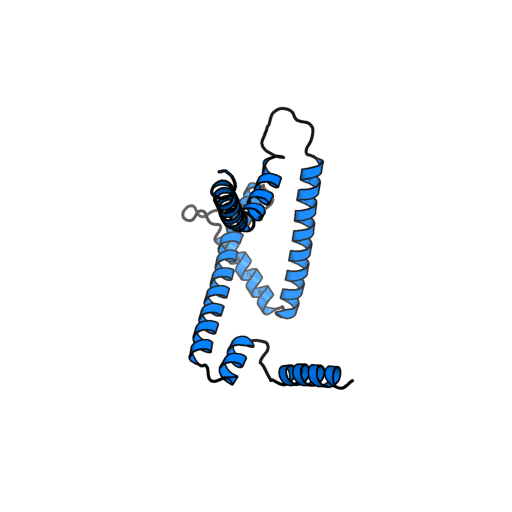.53 175 LEU A N 1
ATOM 1334 C CA . LEU A 1 175 ? 34.583 -0.052 35.807 1.00 62.53 175 LEU A CA 1
ATOM 1335 C C . LEU A 1 175 ? 35.058 -1.262 36.626 1.00 62.53 175 LEU A C 1
ATOM 1337 O O . LEU A 1 175 ? 35.787 -1.084 37.603 1.00 62.53 175 LEU A O 1
ATOM 1341 N N . SER A 1 176 ? 34.742 -2.493 36.208 1.00 55.25 176 SER A N 1
ATOM 1342 C CA . SER A 1 176 ? 35.210 -3.696 36.916 1.00 55.25 176 SER A CA 1
ATOM 1343 C C . SER A 1 176 ? 36.726 -3.906 36.828 1.00 55.25 176 SER A C 1
ATOM 1345 O O . SER A 1 176 ? 37.331 -4.486 37.731 1.00 55.25 176 SER A O 1
ATOM 1347 N N . THR A 1 177 ? 37.358 -3.433 35.750 1.00 62.38 177 THR A N 1
ATOM 1348 C CA . THR A 1 177 ? 38.805 -3.588 35.528 1.00 62.38 177 THR A CA 1
ATOM 1349 C C . THR A 1 177 ? 39.603 -2.539 36.306 1.00 62.38 177 THR A C 1
ATOM 1351 O O . THR A 1 177 ? 40.606 -2.879 36.931 1.00 62.38 177 THR A O 1
ATOM 1354 N N . ILE A 1 178 ? 39.118 -1.293 36.366 1.00 60.97 178 ILE A N 1
ATOM 1355 C CA . ILE A 1 178 ? 39.732 -0.226 37.176 1.00 60.97 178 ILE A CA 1
ATOM 1356 C C . ILE A 1 178 ? 39.596 -0.534 38.674 1.00 60.97 178 ILE A C 1
ATOM 1358 O O . ILE A 1 178 ? 40.564 -0.391 39.421 1.00 60.97 178 ILE A O 1
ATOM 1362 N N . SER A 1 179 ? 38.442 -1.053 39.111 1.00 59.41 179 SER A N 1
ATOM 1363 C CA . SER A 1 179 ? 38.253 -1.483 40.503 1.00 59.41 179 SER A CA 1
ATOM 1364 C C . SER A 1 179 ? 39.229 -2.599 40.913 1.00 59.41 179 SER A C 1
ATOM 1366 O O . SER A 1 179 ? 39.766 -2.565 42.019 1.00 59.41 179 SER A O 1
ATOM 1368 N N . LYS A 1 180 ? 39.547 -3.545 40.015 1.00 61.34 180 LYS A N 1
ATOM 1369 C CA . LYS A 1 180 ? 40.528 -4.612 40.290 1.00 61.34 180 LYS A CA 1
ATOM 1370 C C . LYS A 1 180 ? 41.986 -4.141 40.271 1.00 61.34 180 LYS A C 1
ATOM 1372 O O . LYS A 1 180 ? 42.791 -4.690 41.016 1.00 61.34 180 LYS A O 1
ATOM 1377 N N . GLN A 1 181 ? 42.335 -3.134 39.469 1.00 58.91 181 GLN A N 1
ATOM 1378 C CA . GLN A 1 181 ? 43.695 -2.575 39.450 1.00 58.91 181 GLN A CA 1
ATOM 1379 C C . GLN A 1 181 ? 44.010 -1.749 40.706 1.00 58.91 181 GLN A C 1
ATOM 1381 O O . GLN A 1 181 ? 45.153 -1.751 41.150 1.00 58.91 181 GLN A O 1
ATOM 1386 N N . MET A 1 182 ? 43.011 -1.113 41.329 1.00 58.88 182 MET A N 1
ATOM 1387 C CA . MET A 1 182 ? 43.218 -0.379 42.585 1.00 58.88 182 MET A CA 1
ATOM 1388 C C . MET A 1 182 ? 43.368 -1.270 43.831 1.00 58.88 182 MET A C 1
ATOM 1390 O O . MET A 1 182 ? 43.753 -0.757 44.872 1.00 58.88 182 MET A O 1
ATOM 1394 N N . ASN A 1 183 ? 43.076 -2.577 43.760 1.00 54.59 183 ASN A N 1
ATOM 1395 C CA . ASN A 1 183 ? 43.044 -3.449 44.947 1.00 54.59 183 ASN A CA 1
ATOM 1396 C C . ASN A 1 183 ? 44.033 -4.636 44.893 1.00 54.59 183 ASN A C 1
ATOM 1398 O O . ASN A 1 183 ? 43.965 -5.537 45.722 1.00 54.59 183 ASN A O 1
ATOM 1402 N N . GLY A 1 184 ? 44.918 -4.684 43.889 1.00 56.81 184 GLY A N 1
ATOM 1403 C CA . GLY A 1 184 ? 45.766 -5.850 43.591 1.00 56.81 184 GLY A CA 1
ATOM 1404 C C . GLY A 1 184 ? 47.279 -5.643 43.701 1.00 56.81 184 GLY A C 1
ATOM 1405 O O . GLY A 1 184 ? 48.031 -6.546 43.341 1.00 56.81 184 GLY A O 1
ATOM 1406 N N . LYS A 1 185 ? 47.759 -4.486 44.161 1.00 47.66 185 LYS A N 1
ATOM 1407 C CA . LYS A 1 185 ? 49.192 -4.233 44.347 1.00 47.66 185 LYS A CA 1
ATOM 1408 C C . LYS A 1 185 ? 49.378 -3.358 45.587 1.00 47.66 185 LYS A C 1
ATOM 1410 O O . LYS A 1 185 ? 48.915 -2.225 45.584 1.00 47.66 185 LYS A O 1
ATOM 1415 N N . THR A 1 186 ? 49.951 -3.979 46.623 1.00 49.16 186 THR A N 1
ATOM 1416 C CA . THR A 1 186 ? 50.858 -3.410 47.646 1.00 49.16 186 THR A CA 1
ATOM 1417 C C . THR A 1 186 ? 51.054 -1.904 47.637 1.00 49.16 186 THR A C 1
ATOM 1419 O O . THR A 1 186 ? 51.502 -1.408 46.575 1.00 49.16 186 THR A O 1
#

Organism: Teladorsagia circumcincta (NCBI:txid45464)

Secondary structure (DSSP, 8-state):
-HHHHHHHHHHHHHHTS---GGGHHHHHHHTTT-HHHHHHHHHHHHHHHHHHHHHHHHHHHHHHHHHHHTT-S-TTTT---TTT-S-HHHHHHHHHHHHHHHHHS-HHHHHHHHHHHHHHHHHHHHHHHHHHHHS----SS--SSHHHHHHHHHHHHHHHHHHHHHHHHHHHHHHHHHHHHTTS--

Radius of gyration: 28.02 Å; chains: 1; bounding box: 70×57×72 Å

Sequence (186 aa):
MELTMDLALIIQSMRNIKINPDAAFADAFDAKGATVAKYIITVGALAGMFNNLLSGIFALPRCVYAMADDGLLFTFLASINRFTKVPLNAVIVFTFINAVIALVFDLATLVDFLSIGTLSAYSMVTACVLILRYQAAPIDDSDRLDTGLVIYFLYGIRHSKEGRKMRVVLAESSLSTISKQMNGKT

InterPro domains:
  IPR002293 Amino acid/polyamine transporter I [PF13520] (17-135)

Foldseek 3Di:
DVVVVVVVVVVVVVVPPPQDPVQNPLVVCVVVVNNVVSVVVVVVVVVVVVVVVVVVLVVVQVVVQVCVVVVNDDCVCVPQDPPPSTSPVVSVVVVVVVVVCPVPDDPVVVVVVVVVVVVVVVVVVVVVVVVLQVVPDDDDDDPDRPCPPVCVVCVVPVVPPVVVVVVVVVVVVVVVVVVCVVPPDD